Protein AF-A0A9W8WVX0-F1 (afdb_monomer)

pLDDT: mean 74.4, std 19.17, range [31.27, 95.81]

Foldseek 3Di:
DDDDDDDPDPDWDWDWDQDPVRDIDIDTDDPDPCPCVVCVVCPPDDDDPVLLVLLVQLLVCVVVVVVVSNQVSQLVSLLCLLPDPDDDPVNLLSCVVRDDPPALSNVSNLLSVLLVDPPPPPVVDPRPPVSVVVSVVVVVVCVVPPDRSDRDDSLVSRDDPDVVSSVVVVVVSVVVVVD

Sequence (179 aa):
MVATTAGDEKKPFRIEYVLNSGNMMKIYTKQPPSFETHYRNLEFEKEVDLEILRIKACVFADRFLASEFARAMRHRLIFRIIHCESVRWPMMVYAFENLPEDDQILQLLVDKQLRQAEIVMEFENDRSRDFILRAMRTYAKWETRYEEVPQPKDCDYHDHATEEERTECEVQVEKQLSD

Mean predicted aligned error: 11.84 Å

Organism: NCBI:txid749621

Radius of gyration: 20.51 Å; Cα contacts (8 Å, |Δi|>4): 112; chains: 1; bounding box: 36×76×44 Å

Nearest PDB structures (foldseek):
  5a1v-assembly1_K  TM=2.702E-01  e=4.616E-01  Mus musculus
  3mv3-assembly1_A  TM=2.781E-01  e=8.135E+00  Saccharomyces cerevisiae
  4gf2-assembly1_A  TM=1.635E-01  e=2.397E+00  Plasmodium falciparum

Structure (mmCIF, N/CA/C/O backbone):
data_AF-A0A9W8WVX0-F1
#
_entry.id   AF-A0A9W8WVX0-F1
#
loop_
_atom_site.group_PDB
_atom_site.id
_atom_site.type_symbol
_atom_site.label_atom_id
_atom_site.label_alt_id
_atom_site.label_comp_id
_atom_site.label_asym_id
_atom_site.label_entity_id
_atom_site.label_seq_id
_atom_site.pdbx_PDB_ins_code
_atom_site.Cartn_x
_atom_site.Cartn_y
_atom_site.Cartn_z
_atom_site.occupancy
_atom_site.B_iso_or_equiv
_atom_site.auth_seq_id
_atom_site.auth_comp_id
_atom_site.auth_asym_id
_atom_site.auth_atom_id
_atom_site.pdbx_PDB_model_num
ATOM 1 N N . MET A 1 1 ? -18.363 -58.138 -7.475 1.00 37.50 1 MET A N 1
ATOM 2 C CA . MET A 1 1 ? -18.088 -57.625 -6.118 1.00 37.50 1 MET A CA 1
ATOM 3 C C . MET A 1 1 ? -17.577 -56.204 -6.302 1.00 37.50 1 MET A C 1
ATOM 5 O O . MET A 1 1 ? -16.486 -56.035 -6.826 1.00 37.50 1 MET A O 1
ATOM 9 N N . VAL A 1 2 ? -18.429 -55.203 -6.071 1.00 33.38 2 VAL A N 1
ATOM 10 C CA . VAL A 1 2 ? -18.099 -53.784 -6.290 1.00 33.38 2 VAL A CA 1
ATOM 11 C C . VAL A 1 2 ? -17.524 -53.254 -4.984 1.00 33.38 2 VAL A C 1
ATOM 13 O O . VAL A 1 2 ? -18.205 -53.294 -3.963 1.00 33.38 2 VAL A O 1
ATOM 16 N N . ALA A 1 3 ? -16.262 -52.833 -5.000 1.00 31.27 3 ALA A N 1
ATOM 17 C CA . ALA A 1 3 ? -15.636 -52.184 -3.859 1.00 31.27 3 ALA A CA 1
ATOM 18 C C . ALA A 1 3 ? -16.137 -50.736 -3.786 1.00 31.27 3 ALA A C 1
ATOM 20 O O . ALA A 1 3 ? -15.749 -49.890 -4.588 1.00 31.27 3 ALA A O 1
ATOM 21 N N . THR A 1 4 ? -17.035 -50.465 -2.846 1.00 35.44 4 THR A N 1
ATOM 22 C CA . THR A 1 4 ? -17.441 -49.115 -2.456 1.00 35.44 4 THR A CA 1
ATOM 23 C C . THR A 1 4 ? -16.317 -48.509 -1.618 1.00 35.44 4 THR A C 1
ATOM 25 O O . THR A 1 4 ? -16.104 -48.910 -0.475 1.00 35.44 4 THR A O 1
ATOM 28 N N . THR A 1 5 ? -15.561 -47.565 -2.177 1.00 42.53 5 THR A N 1
ATOM 29 C CA . THR A 1 5 ? -14.616 -46.751 -1.403 1.00 42.53 5 THR A CA 1
ATOM 30 C C . THR A 1 5 ? -15.409 -45.800 -0.513 1.00 42.53 5 THR A C 1
ATOM 32 O O . THR A 1 5 ? -16.161 -44.964 -1.017 1.00 42.53 5 THR A O 1
ATOM 35 N N . ALA A 1 6 ? -15.265 -45.955 0.803 1.00 43.50 6 ALA A N 1
ATOM 36 C CA . ALA A 1 6 ? -15.774 -45.012 1.788 1.00 43.50 6 ALA A CA 1
ATOM 37 C C . ALA A 1 6 ? -15.216 -43.613 1.480 1.00 43.50 6 ALA A C 1
ATOM 39 O O . ALA A 1 6 ? -14.011 -43.450 1.300 1.00 43.50 6 ALA A O 1
ATOM 40 N N . GLY A 1 7 ? -16.103 -42.626 1.347 1.00 45.50 7 GLY A N 1
ATOM 41 C CA . GLY A 1 7 ? -15.716 -41.241 1.120 1.00 45.50 7 GLY A CA 1
ATOM 42 C C . GLY A 1 7 ? -15.044 -40.680 2.366 1.00 45.50 7 GLY A C 1
ATOM 43 O O . GLY A 1 7 ? -15.680 -40.590 3.412 1.00 45.50 7 GLY A O 1
ATOM 44 N N . ASP A 1 8 ? -13.773 -40.303 2.247 1.00 52.97 8 ASP A N 1
ATOM 45 C CA . ASP A 1 8 ? -13.066 -39.568 3.290 1.00 52.97 8 ASP A CA 1
ATOM 46 C C . ASP A 1 8 ? -13.758 -38.217 3.517 1.00 52.97 8 ASP A C 1
ATOM 48 O O . ASP A 1 8 ? -13.704 -37.306 2.682 1.00 52.97 8 ASP A O 1
ATOM 52 N N . GLU A 1 9 ? -14.423 -38.078 4.663 1.00 58.91 9 GLU A N 1
ATOM 53 C CA . GLU A 1 9 ? -14.918 -36.793 5.139 1.00 58.91 9 GLU A CA 1
ATOM 54 C C . GLU A 1 9 ? -13.721 -35.862 5.375 1.00 58.91 9 GLU A C 1
ATOM 56 O O . GLU A 1 9 ? -12.955 -36.010 6.332 1.00 58.91 9 GLU A O 1
ATOM 61 N N . LYS A 1 10 ? -13.539 -34.887 4.476 1.00 56.22 10 LYS A N 1
ATOM 62 C CA . LYS A 1 10 ? -12.500 -33.861 4.604 1.00 56.22 10 LYS A CA 1
ATOM 63 C C . LYS A 1 10 ? -12.728 -33.060 5.883 1.00 56.22 10 LYS A C 1
ATOM 65 O O . LYS A 1 10 ? -13.624 -32.216 5.948 1.00 56.22 10 LYS A O 1
ATOM 70 N N . LYS A 1 11 ? -11.900 -33.312 6.899 1.00 56.31 11 LYS A N 1
ATOM 71 C CA . LYS A 1 11 ? -11.898 -32.530 8.138 1.00 56.31 11 LYS A CA 1
ATOM 72 C C . LYS A 1 11 ? -11.588 -31.061 7.813 1.00 56.31 11 LYS A C 1
ATOM 74 O O . LYS A 1 11 ? -10.661 -30.798 7.045 1.00 56.31 11 LYS A O 1
ATOM 79 N N . PRO A 1 12 ? -12.337 -30.097 8.375 1.00 54.50 12 PRO A N 1
ATOM 80 C CA . PRO A 1 12 ? -12.035 -28.683 8.197 1.00 54.50 12 PRO A CA 1
ATOM 81 C C . PRO A 1 12 ? -10.637 -28.378 8.744 1.00 54.50 12 PRO A C 1
ATOM 83 O O . PRO A 1 12 ? -10.257 -28.863 9.811 1.00 54.50 12 PRO A O 1
ATOM 86 N N . PHE A 1 13 ? -9.874 -27.570 8.012 1.00 49.00 13 PHE A N 1
ATOM 87 C CA . PHE A 1 13 ? -8.570 -27.091 8.455 1.00 49.00 13 PHE A CA 1
ATOM 88 C C . PHE A 1 13 ? -8.755 -25.800 9.258 1.00 49.00 13 PHE A C 1
ATOM 90 O O . PHE A 1 13 ? -9.613 -24.969 8.953 1.00 49.00 13 PHE A O 1
ATOM 97 N N . ARG A 1 14 ? -7.973 -25.664 10.330 1.00 52.53 14 ARG A N 1
ATOM 98 C CA . ARG A 1 14 ? -8.030 -24.542 11.269 1.00 52.53 14 ARG A CA 1
ATOM 99 C C . ARG A 1 14 ? -6.744 -23.746 11.122 1.00 52.53 14 ARG A C 1
ATOM 101 O O . ARG A 1 14 ? -5.671 -24.298 11.343 1.00 52.53 14 ARG A O 1
ATOM 108 N N . ILE A 1 15 ? -6.861 -22.472 10.759 1.00 56.78 15 ILE A N 1
ATOM 109 C CA . ILE A 1 15 ? -5.740 -21.532 10.798 1.00 56.78 15 ILE A CA 1
ATOM 110 C C . ILE A 1 15 ? -5.994 -20.567 11.953 1.00 56.78 15 ILE A C 1
ATOM 112 O O . ILE A 1 15 ? -7.065 -19.961 12.044 1.00 56.78 15 ILE A O 1
ATOM 116 N N . GLU A 1 16 ? -5.022 -20.464 12.855 1.00 49.91 16 GLU A N 1
ATOM 117 C CA . GLU A 1 16 ? -5.073 -19.561 14.002 1.00 49.91 16 GLU A CA 1
ATOM 118 C C . GLU A 1 16 ? -4.081 -18.426 13.790 1.00 49.91 16 GLU A C 1
ATOM 120 O O . GLU A 1 16 ? -2.884 -18.665 13.638 1.00 49.91 16 GLU A O 1
ATOM 125 N N . TYR A 1 17 ? -4.584 -17.193 13.784 1.00 51.81 17 TYR A N 1
ATOM 126 C CA . TYR A 1 17 ? -3.747 -16.001 13.765 1.00 51.81 17 TYR A CA 1
ATOM 127 C C . TYR A 1 17 ? -3.794 -15.342 15.142 1.00 51.81 17 TYR A C 1
ATOM 129 O O . TYR A 1 17 ? -4.873 -15.046 15.667 1.00 51.81 17 TYR A O 1
ATOM 137 N N . VAL A 1 18 ? -2.616 -15.102 15.718 1.00 42.47 18 VAL A N 1
ATOM 138 C CA . VAL A 1 18 ? -2.460 -14.296 16.931 1.00 42.47 18 VAL A CA 1
ATOM 139 C C . VAL A 1 18 ? -2.205 -12.859 16.494 1.00 42.47 18 VAL A C 1
ATOM 141 O O . VAL A 1 18 ? -1.199 -12.575 15.847 1.00 42.47 18 VAL A O 1
ATOM 144 N N . LEU A 1 19 ? -3.132 -11.953 16.807 1.00 49.75 19 LEU A N 1
ATOM 145 C CA . LEU A 1 19 ? -2.938 -10.522 16.581 1.00 49.75 19 LEU A CA 1
ATOM 146 C C . LEU A 1 19 ? -2.192 -9.912 17.780 1.00 49.75 19 LEU A C 1
ATOM 148 O O . LEU A 1 19 ? -2.331 -10.382 18.909 1.00 49.75 19 LEU A O 1
ATOM 152 N N . ASN A 1 20 ? -1.428 -8.837 17.546 1.00 44.38 20 ASN A N 1
ATOM 153 C CA . ASN A 1 20 ? -0.560 -8.193 18.551 1.00 44.38 20 ASN A CA 1
ATOM 154 C C . ASN A 1 20 ? -1.295 -7.686 19.814 1.00 44.38 20 ASN A C 1
ATOM 156 O O . ASN A 1 20 ? -0.642 -7.317 20.781 1.00 44.38 20 ASN A O 1
ATOM 160 N N . SER A 1 21 ? -2.630 -7.669 19.829 1.00 53.97 21 SER A N 1
ATOM 161 C CA . SER A 1 21 ? -3.457 -7.281 20.980 1.00 53.97 21 SER A CA 1
ATOM 162 C C . SER A 1 21 ? -3.886 -8.453 21.876 1.00 53.97 21 SER A C 1
ATOM 164 O O . SER A 1 21 ? -4.716 -8.269 22.761 1.00 53.97 21 SER A O 1
ATOM 166 N N . GLY A 1 22 ? -3.380 -9.671 21.646 1.00 47.91 22 GLY A N 1
ATOM 167 C CA . GLY A 1 22 ? -3.813 -10.870 22.379 1.00 47.91 22 GLY A CA 1
ATOM 168 C C . GLY A 1 22 ? -5.178 -11.410 21.932 1.00 47.91 22 GLY A C 1
ATOM 169 O O . GLY A 1 22 ? -5.626 -12.447 22.422 1.00 47.91 22 GLY A O 1
ATOM 170 N N . ASN A 1 23 ? -5.820 -10.760 20.958 1.00 43.00 23 ASN A N 1
ATOM 171 C CA . ASN A 1 23 ? -7.044 -11.246 20.337 1.00 43.00 23 ASN A CA 1
ATOM 172 C C . ASN A 1 23 ? -6.713 -12.311 19.281 1.00 43.00 23 ASN A C 1
ATOM 174 O O . ASN A 1 23 ? -5.970 -12.073 18.326 1.00 43.00 23 ASN A O 1
ATOM 178 N N . MET A 1 24 ? -7.279 -13.505 19.461 1.00 42.69 24 MET A N 1
ATOM 179 C CA . MET A 1 24 ? -7.135 -14.638 18.549 1.00 42.69 24 MET A CA 1
ATOM 180 C C . MET A 1 24 ? -8.285 -14.631 17.540 1.00 42.69 24 MET A C 1
ATOM 182 O O . MET A 1 24 ? -9.440 -14.859 17.906 1.00 42.69 24 MET A O 1
ATOM 186 N N . MET A 1 25 ? -7.972 -14.423 16.261 1.00 53.34 25 MET A N 1
ATOM 187 C CA . MET A 1 25 ? -8.947 -14.566 15.181 1.00 53.34 25 MET A CA 1
ATOM 188 C C . MET A 1 25 ? -8.906 -16.006 14.655 1.00 53.34 25 MET A C 1
ATOM 190 O O . MET A 1 25 ? -7.872 -16.475 14.175 1.00 53.34 25 MET A O 1
ATOM 194 N N . LYS A 1 26 ? -10.036 -16.718 14.747 1.00 55.31 26 LYS A N 1
ATOM 195 C CA . LYS A 1 26 ? -10.197 -18.069 14.189 1.00 55.31 26 LYS A CA 1
ATOM 196 C C . LYS A 1 26 ? -10.914 -17.976 12.852 1.00 55.31 26 LYS A C 1
ATOM 198 O O . LYS A 1 26 ? -12.110 -17.693 12.824 1.00 55.31 26 LYS A O 1
ATOM 203 N N . ILE A 1 27 ? -10.203 -18.241 11.759 1.00 56.03 27 ILE A N 1
ATOM 204 C CA . ILE A 1 27 ? -10.823 -18.320 10.436 1.00 56.03 27 ILE A CA 1
ATOM 205 C C . ILE A 1 27 ? -11.091 -19.793 10.122 1.00 56.03 27 ILE A C 1
ATOM 207 O O . ILE A 1 27 ? -10.167 -20.600 10.011 1.00 56.03 27 ILE A O 1
ATOM 211 N N . TYR A 1 28 ? -12.368 -20.142 9.971 1.00 53.22 28 TYR A N 1
ATOM 212 C CA . TYR A 1 28 ? -12.783 -21.444 9.456 1.00 53.22 28 TYR A CA 1
ATOM 213 C C . TYR A 1 28 ? -13.035 -21.304 7.962 1.00 53.22 28 TYR A C 1
ATOM 215 O O . TYR A 1 28 ? -13.938 -20.573 7.557 1.00 53.22 28 TYR A O 1
ATOM 223 N N . THR A 1 29 ? -12.268 -22.004 7.131 1.00 51.25 29 THR A N 1
ATOM 224 C CA . THR A 1 29 ? -12.555 -22.059 5.693 1.00 51.25 29 THR A CA 1
ATOM 225 C C . THR A 1 29 ? -12.678 -23.513 5.234 1.00 51.25 29 THR A C 1
ATOM 227 O O . THR A 1 29 ? -12.073 -24.423 5.802 1.00 51.25 29 THR A O 1
ATOM 230 N N . LYS A 1 30 ? -13.546 -23.764 4.245 1.00 48.75 30 LYS A N 1
ATOM 231 C CA . LYS A 1 30 ? -13.625 -25.067 3.563 1.00 48.75 30 LYS A CA 1
ATOM 232 C C . LYS A 1 30 ? -12.414 -25.194 2.649 1.00 48.75 30 LYS A C 1
ATOM 234 O O . LYS A 1 30 ? -12.078 -24.228 1.973 1.00 48.75 30 LYS A O 1
ATOM 239 N N . GLN A 1 31 ? -11.763 -26.360 2.644 1.00 44.69 31 GLN A N 1
ATOM 240 C CA . GLN A 1 31 ? -10.501 -26.581 1.925 1.00 44.69 31 GLN A CA 1
ATOM 241 C C . GLN A 1 31 ? -10.705 -26.267 0.442 1.00 44.69 31 GLN A C 1
ATOM 243 O O . GLN A 1 31 ? -11.484 -26.976 -0.203 1.00 44.69 31 GLN A O 1
ATOM 248 N N . PRO A 1 32 ? -10.072 -25.209 -0.109 1.00 51.22 32 PRO A N 1
ATOM 249 C CA . PRO A 1 32 ? -10.171 -24.941 -1.531 1.00 51.22 32 PRO A CA 1
ATOM 250 C C . PRO A 1 32 ? -9.627 -26.170 -2.272 1.00 51.22 32 PRO A C 1
ATOM 252 O O . PRO A 1 32 ? -8.546 -26.647 -1.910 1.00 51.22 32 PRO A O 1
ATOM 255 N N . PRO A 1 33 ? -10.337 -26.713 -3.276 1.00 48.94 33 PRO A N 1
ATOM 256 C CA . PRO A 1 33 ? -9.959 -27.970 -3.929 1.00 48.94 33 PRO A CA 1
ATOM 257 C C . PRO A 1 33 ? -8.551 -27.990 -4.549 1.00 48.94 33 PRO A C 1
ATOM 259 O O . PRO A 1 33 ? -8.052 -29.063 -4.863 1.00 48.94 33 PRO A O 1
ATOM 262 N N . SER A 1 34 ? -7.902 -26.833 -4.699 1.00 50.91 34 SER A N 1
ATOM 263 C CA . SER A 1 34 ? -6.579 -26.653 -5.307 1.00 50.91 34 SER A CA 1
ATOM 264 C C . SER A 1 34 ? -5.485 -26.169 -4.341 1.00 50.91 34 SER A C 1
ATOM 266 O O . SER A 1 34 ? -4.362 -25.912 -4.773 1.00 50.91 34 SER A O 1
ATOM 268 N N . PHE A 1 35 ? -5.773 -26.033 -3.039 1.00 47.75 35 PHE A N 1
ATOM 269 C CA . PHE A 1 35 ? -4.826 -25.409 -2.104 1.00 47.75 35 PHE A CA 1
ATOM 270 C C . PHE A 1 35 ? -3.580 -26.274 -1.836 1.00 47.75 35 PHE A C 1
ATOM 272 O O . PHE A 1 35 ? -2.497 -25.737 -1.646 1.00 47.75 35 PHE A O 1
ATOM 279 N N . GLU A 1 36 ? -3.678 -27.608 -1.880 1.00 47.22 36 GLU A N 1
ATOM 280 C CA . GLU A 1 36 ? -2.503 -28.476 -1.672 1.00 47.22 36 GLU A CA 1
ATOM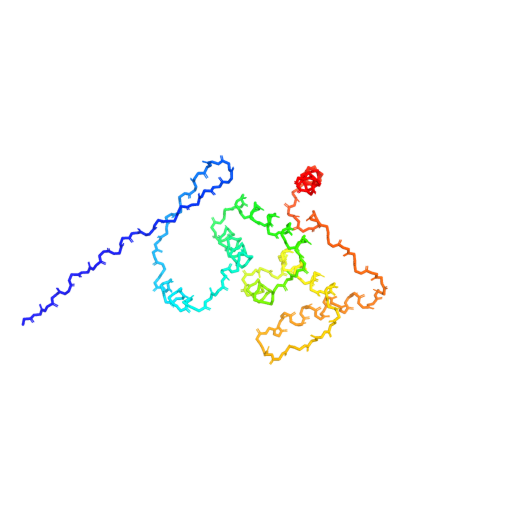 281 C C . GLU A 1 36 ? -1.541 -28.494 -2.865 1.00 47.22 36 GLU A C 1
ATOM 283 O O . GLU A 1 36 ? -0.332 -28.592 -2.673 1.00 47.22 36 GLU A O 1
ATOM 288 N N . THR A 1 37 ? -2.042 -28.383 -4.097 1.00 50.56 37 THR A N 1
ATOM 289 C CA . THR A 1 37 ? -1.199 -28.511 -5.296 1.00 50.56 37 THR A CA 1
ATOM 290 C C . THR A 1 37 ? -0.360 -27.260 -5.545 1.00 50.56 37 THR A C 1
ATOM 292 O O . THR A 1 37 ? 0.728 -27.360 -6.103 1.00 50.56 37 THR A O 1
ATOM 295 N N . HIS A 1 38 ? -0.829 -26.090 -5.099 1.00 47.91 38 HIS A N 1
ATOM 296 C CA . HIS A 1 38 ? -0.070 -24.844 -5.222 1.00 47.91 38 HIS A CA 1
ATOM 297 C C . HIS A 1 38 ? 1.024 -24.715 -4.152 1.00 47.91 38 HIS A C 1
ATOM 299 O O . HIS A 1 38 ? 2.069 -24.141 -4.426 1.00 47.91 38 HIS A O 1
ATOM 305 N N . TYR A 1 39 ? 0.823 -25.304 -2.964 1.00 46.00 39 TYR A N 1
ATOM 306 C CA . TYR A 1 39 ? 1.800 -25.240 -1.872 1.00 46.00 39 TYR A CA 1
ATOM 307 C C . TYR A 1 39 ? 2.783 -26.421 -1.837 1.00 46.00 39 TYR A C 1
ATOM 309 O O . TYR A 1 39 ? 3.909 -26.238 -1.393 1.00 46.00 39 TYR A O 1
ATOM 317 N N . ARG A 1 40 ? 2.434 -27.619 -2.336 1.00 44.78 40 ARG A N 1
ATOM 318 C CA . ARG A 1 40 ? 3.392 -28.750 -2.378 1.00 44.78 40 ARG A CA 1
ATOM 319 C C . ARG A 1 40 ? 4.536 -28.565 -3.378 1.00 44.78 40 ARG A C 1
ATOM 321 O O . ARG A 1 40 ? 5.578 -29.178 -3.203 1.00 44.78 40 ARG A O 1
ATOM 328 N N . ASN A 1 41 ? 4.389 -27.686 -4.368 1.00 44.59 41 ASN A N 1
ATOM 329 C CA . ASN A 1 41 ? 5.497 -27.317 -5.257 1.00 44.59 41 ASN A CA 1
ATOM 330 C C . ASN A 1 41 ? 6.418 -26.232 -4.657 1.00 44.59 41 ASN A C 1
ATOM 332 O O . ASN A 1 41 ? 7.399 -25.857 -5.291 1.00 44.59 41 ASN A O 1
ATOM 336 N N . LEU A 1 42 ? 6.137 -25.753 -3.435 1.00 46.69 42 LEU A N 1
ATOM 337 C CA . LEU A 1 42 ? 6.962 -24.780 -2.704 1.00 46.69 42 LEU A CA 1
ATOM 338 C C . LEU A 1 42 ? 8.103 -25.422 -1.908 1.00 46.69 42 LEU A C 1
ATOM 340 O O . LEU A 1 42 ? 8.786 -24.724 -1.164 1.00 46.69 42 LEU A O 1
ATOM 344 N N . GLU A 1 43 ? 8.381 -26.718 -2.088 1.00 44.16 43 GLU A N 1
ATOM 345 C CA . GLU A 1 43 ? 9.595 -27.341 -1.533 1.00 44.16 43 GLU A CA 1
ATOM 346 C C . GLU A 1 43 ? 10.898 -26.747 -2.127 1.00 44.16 43 GLU A C 1
ATOM 348 O O . GLU A 1 43 ? 11.994 -27.115 -1.709 1.00 44.16 43 GLU A O 1
ATOM 353 N N . PHE A 1 44 ? 10.789 -25.765 -3.038 1.00 44.59 44 PHE A N 1
ATOM 354 C CA . PHE A 1 44 ? 11.891 -24.954 -3.564 1.00 44.59 44 PHE A CA 1
ATOM 355 C C . PHE A 1 44 ? 11.832 -23.442 -3.243 1.00 44.59 44 PHE A C 1
ATOM 357 O O . PHE A 1 44 ? 12.758 -22.722 -3.618 1.00 44.59 44 PHE A O 1
ATOM 364 N N . GLU A 1 45 ? 10.818 -22.925 -2.533 1.00 45.28 45 GLU A N 1
ATOM 365 C CA . GLU A 1 45 ? 10.742 -21.486 -2.207 1.00 45.28 45 GLU A CA 1
ATOM 366 C C . GLU A 1 45 ? 11.367 -21.185 -0.837 1.00 45.28 45 GLU A C 1
ATOM 368 O O . GLU A 1 45 ? 10.722 -21.183 0.213 1.00 45.28 45 GLU A O 1
ATOM 373 N N . LYS A 1 46 ? 12.678 -20.924 -0.859 1.00 54.06 46 LYS A N 1
ATOM 374 C CA . LYS A 1 46 ? 13.389 -20.258 0.235 1.00 54.06 46 LYS A CA 1
ATOM 375 C C . LYS A 1 46 ? 12.777 -18.870 0.447 1.00 54.06 46 LYS A C 1
ATOM 377 O O . LYS A 1 46 ? 12.843 -18.035 -0.444 1.00 54.06 46 LYS A O 1
ATOM 382 N N . GLU A 1 47 ? 12.246 -18.660 1.648 1.00 60.88 47 GLU A N 1
ATOM 383 C CA . GLU A 1 47 ? 11.599 -17.437 2.138 1.00 60.88 47 GLU A CA 1
ATOM 384 C C . GLU A 1 47 ? 10.249 -17.127 1.492 1.00 60.88 47 GLU A C 1
ATOM 386 O O . GLU A 1 47 ? 10.143 -16.524 0.427 1.00 60.88 47 GLU A O 1
ATOM 391 N N . VAL A 1 48 ? 9.188 -17.474 2.222 1.00 67.31 48 V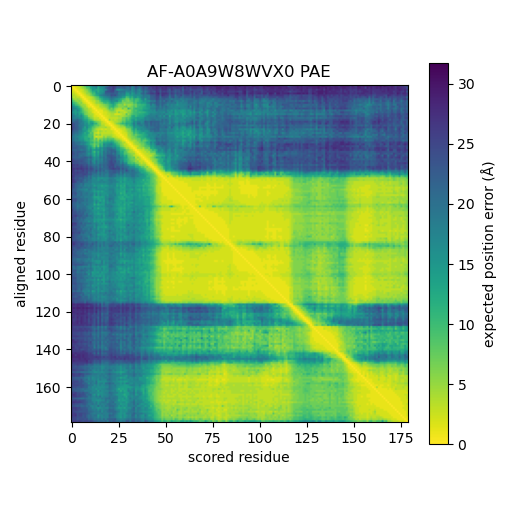AL A N 1
ATOM 392 C CA . VAL A 1 48 ? 7.860 -16.932 1.956 1.00 67.31 48 VAL A CA 1
ATOM 393 C C . VAL A 1 48 ? 7.963 -15.411 1.963 1.00 67.31 48 VAL A C 1
ATOM 395 O O . VAL A 1 48 ? 8.291 -14.812 2.990 1.00 67.31 48 VAL A O 1
ATOM 398 N N . ASP A 1 49 ? 7.678 -14.791 0.819 1.00 84.69 49 ASP A N 1
ATOM 399 C CA . ASP A 1 49 ? 7.648 -13.341 0.705 1.00 84.69 49 ASP A CA 1
ATOM 400 C C . ASP A 1 49 ? 6.517 -12.801 1.588 1.00 84.69 49 ASP A C 1
ATOM 402 O O . ASP A 1 49 ? 5.336 -12.819 1.221 1.00 84.69 49 ASP A O 1
ATOM 406 N N . LEU A 1 50 ? 6.884 -12.360 2.795 1.00 88.25 50 LEU A N 1
ATOM 407 C CA . LEU A 1 50 ? 5.950 -11.808 3.770 1.00 88.25 50 LEU A CA 1
ATOM 408 C C . LEU A 1 50 ? 5.166 -10.634 3.180 1.00 88.25 50 LEU A C 1
ATOM 410 O O . LEU A 1 50 ? 4.018 -10.430 3.562 1.00 88.25 50 LEU A O 1
ATOM 414 N N . GLU A 1 51 ? 5.736 -9.902 2.225 1.00 90.25 51 GLU A N 1
ATOM 415 C CA . GLU A 1 51 ? 5.081 -8.752 1.612 1.00 90.25 51 GLU A CA 1
ATOM 416 C C . GLU A 1 51 ? 4.002 -9.192 0.621 1.00 90.25 51 GLU A C 1
ATOM 418 O O . GLU A 1 51 ? 2.882 -8.677 0.654 1.00 90.25 51 GLU A O 1
ATOM 423 N N . ILE A 1 52 ? 4.254 -10.259 -0.144 1.00 92.19 52 ILE A N 1
ATOM 424 C CA . ILE A 1 52 ? 3.210 -10.922 -0.941 1.00 92.19 52 ILE A CA 1
ATOM 425 C C . ILE A 1 52 ? 2.111 -11.486 -0.035 1.00 92.19 52 ILE A C 1
ATOM 427 O O . ILE A 1 52 ? 0.928 -11.358 -0.358 1.00 92.19 52 ILE A O 1
ATOM 431 N N . LEU A 1 53 ? 2.457 -12.089 1.110 1.00 92.31 53 LEU A N 1
ATOM 432 C CA . LEU A 1 53 ? 1.448 -12.552 2.070 1.00 92.31 53 LEU A CA 1
ATOM 433 C C . LEU A 1 53 ? 0.597 -11.404 2.624 1.00 92.31 53 LEU A C 1
ATOM 435 O O . LEU A 1 53 ? -0.608 -11.577 2.809 1.00 92.31 53 LEU A O 1
ATOM 439 N N . ARG A 1 54 ? 1.189 -10.233 2.871 1.00 94.06 54 ARG A N 1
ATOM 440 C CA . ARG A 1 54 ? 0.453 -9.043 3.318 1.00 94.06 54 ARG A CA 1
ATOM 441 C C . ARG A 1 54 ? -0.491 -8.524 2.233 1.00 94.06 54 ARG A C 1
ATOM 443 O O . ARG A 1 54 ? -1.644 -8.237 2.551 1.00 94.06 54 ARG A O 1
ATOM 450 N N . ILE A 1 55 ? -0.073 -8.495 0.964 1.00 95.56 55 ILE A N 1
ATOM 451 C CA . ILE A 1 55 ? -0.972 -8.145 -0.152 1.00 95.56 55 ILE A CA 1
ATOM 452 C C . ILE A 1 55 ? -2.104 -9.177 -0.268 1.00 95.56 55 ILE A C 1
ATOM 454 O O . ILE A 1 55 ? -3.271 -8.803 -0.361 1.00 95.56 55 ILE A O 1
ATOM 458 N N . LYS A 1 56 ? -1.792 -10.480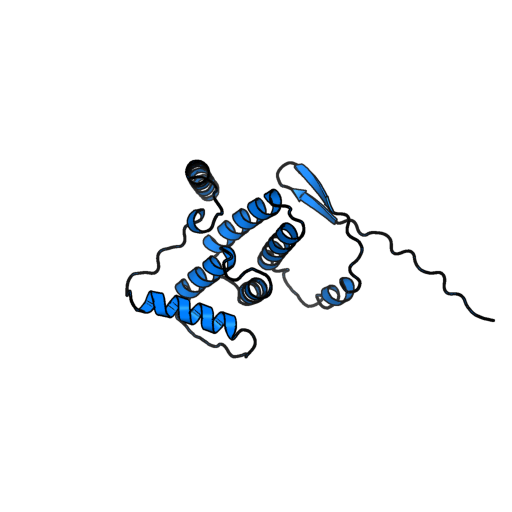 -0.185 1.00 95.19 56 LYS A N 1
ATOM 459 C CA . LYS A 1 56 ? -2.794 -11.563 -0.137 1.00 95.19 56 LYS A CA 1
ATOM 460 C C . LYS A 1 56 ? -3.817 -11.342 0.976 1.00 95.19 56 LYS A C 1
ATOM 462 O O . LYS A 1 56 ? -5.009 -11.526 0.743 1.00 95.19 56 LYS A O 1
ATOM 467 N N . ALA A 1 57 ? -3.361 -10.941 2.162 1.00 95.19 57 ALA A N 1
ATOM 468 C CA . ALA A 1 57 ? -4.234 -10.647 3.290 1.00 95.19 57 ALA A CA 1
ATOM 469 C C . ALA A 1 57 ? -5.153 -9.446 3.016 1.00 95.19 57 ALA A C 1
ATOM 471 O O . ALA A 1 57 ? -6.330 -9.531 3.349 1.00 95.19 57 ALA A O 1
ATOM 472 N N . CYS A 1 58 ? -4.659 -8.385 2.365 1.00 95.50 58 CYS A N 1
ATOM 473 C CA . CYS A 1 58 ? -5.482 -7.236 1.960 1.00 95.50 58 CYS A CA 1
ATOM 474 C C . CYS A 1 58 ? -6.569 -7.657 0.957 1.00 95.50 58 CYS A C 1
ATOM 476 O O . CYS A 1 58 ? -7.752 -7.463 1.215 1.00 95.50 58 CYS A O 1
ATOM 478 N N . VAL A 1 59 ? -6.184 -8.356 -0.118 1.00 95.62 59 VAL A N 1
ATOM 479 C CA . VAL A 1 59 ? -7.117 -8.867 -1.143 1.00 95.62 59 VAL A CA 1
ATOM 480 C C . VAL A 1 59 ? -8.177 -9.781 -0.527 1.00 95.62 59 VAL A C 1
ATOM 482 O O . VAL A 1 59 ? -9.351 -9.740 -0.896 1.00 95.62 59 VAL A O 1
ATOM 485 N N . PHE A 1 60 ? -7.769 -10.638 0.411 1.00 95.62 60 PHE A N 1
ATOM 486 C CA . 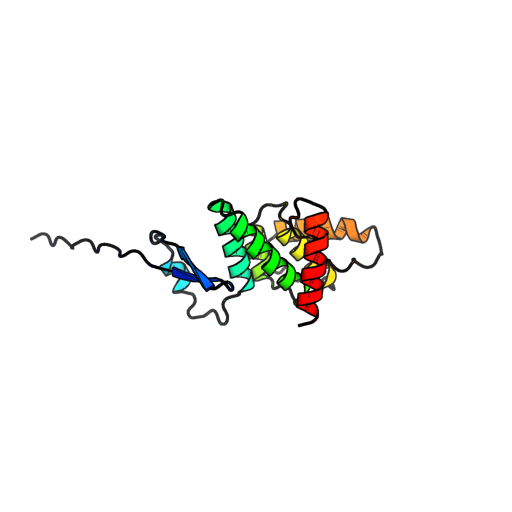PHE A 1 60 ? -8.697 -11.480 1.153 1.00 95.62 60 PHE A CA 1
ATOM 487 C C . PHE A 1 60 ? -9.654 -10.629 1.994 1.00 95.62 60 PHE A C 1
ATOM 489 O O . PHE A 1 60 ? -10.863 -10.817 1.907 1.00 95.62 60 PHE A O 1
ATOM 496 N N . ALA A 1 61 ? -9.141 -9.674 2.768 1.00 95.31 61 ALA A N 1
ATOM 497 C CA . ALA A 1 61 ? -9.948 -8.806 3.617 1.00 95.31 61 ALA A CA 1
ATOM 498 C C . ALA A 1 61 ? -11.041 -8.072 2.828 1.00 95.31 61 ALA A C 1
ATOM 500 O O . ALA A 1 61 ? -12.204 -8.102 3.232 1.00 95.31 61 ALA A O 1
ATOM 501 N N . ASP A 1 62 ? -10.686 -7.508 1.672 1.00 93.81 62 ASP A N 1
ATOM 502 C CA . ASP A 1 62 ? -11.613 -6.777 0.806 1.00 93.81 62 ASP A CA 1
ATOM 503 C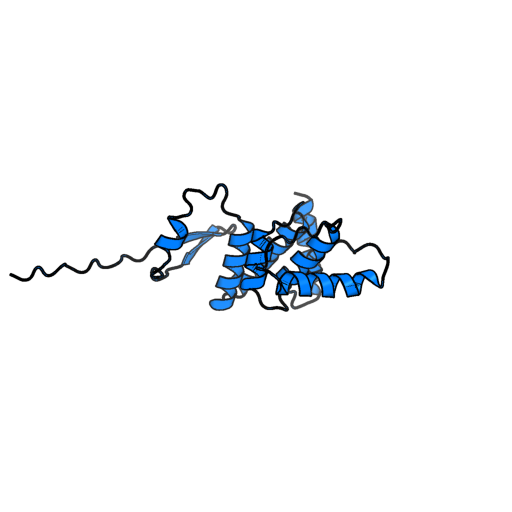 C . ASP A 1 62 ? -12.731 -7.690 0.280 1.00 93.81 62 ASP A C 1
ATOM 505 O O . ASP A 1 62 ? -13.910 -7.343 0.336 1.00 93.81 62 ASP A O 1
ATOM 509 N N . ARG A 1 63 ? -12.392 -8.917 -0.145 1.00 94.56 63 ARG A N 1
ATOM 510 C CA . ARG A 1 63 ? -13.379 -9.906 -0.624 1.00 94.56 63 ARG A CA 1
ATOM 511 C C . ARG A 1 63 ? -14.368 -10.346 0.451 1.00 94.56 63 ARG A C 1
ATOM 513 O O . ARG A 1 63 ? -15.504 -10.682 0.128 1.00 94.56 63 ARG A O 1
ATOM 520 N N . PHE A 1 64 ? -13.934 -10.384 1.708 1.00 95.31 64 PHE A N 1
ATOM 521 C CA . PHE A 1 64 ? -14.771 -10.764 2.847 1.00 95.31 64 PHE A CA 1
ATOM 522 C C . PHE A 1 64 ? -15.385 -9.558 3.571 1.00 95.31 64 PHE A C 1
ATOM 524 O O . PHE A 1 64 ? -16.010 -9.745 4.614 1.00 95.31 64 PHE A O 1
ATOM 531 N N . LEU A 1 65 ? -15.238 -8.344 3.021 1.00 93.56 65 LEU A N 1
ATOM 532 C CA . LEU A 1 65 ? -15.728 -7.092 3.607 1.00 93.56 65 LEU A CA 1
ATOM 533 C C . LEU A 1 65 ? -15.230 -6.869 5.047 1.00 93.56 65 LEU A C 1
ATOM 535 O O . LEU A 1 65 ? -15.905 -6.259 5.875 1.00 93.56 65 LEU A O 1
ATOM 539 N N . ALA A 1 66 ? -14.031 -7.365 5.355 1.00 95.19 66 ALA A N 1
ATOM 540 C CA . ALA A 1 66 ? -13.385 -7.214 6.652 1.00 95.19 66 ALA A CA 1
ATOM 541 C C . ALA A 1 66 ? -12.596 -5.894 6.697 1.00 95.19 66 ALA A C 1
ATOM 543 O O . ALA A 1 66 ? -11.370 -5.900 6.811 1.00 95.19 66 ALA A O 1
ATOM 544 N N . SER A 1 67 ? -13.300 -4.765 6.575 1.00 92.50 67 SER A N 1
ATOM 545 C CA . SER A 1 67 ? -12.716 -3.429 6.369 1.00 92.50 67 SER A CA 1
ATOM 546 C C . SER A 1 67 ? -11.688 -3.027 7.430 1.00 92.50 67 SER A C 1
ATOM 548 O O . SER A 1 67 ? -10.624 -2.519 7.090 1.00 92.50 67 SER A O 1
ATOM 550 N N . GLU A 1 68 ? -11.939 -3.308 8.710 1.00 92.00 68 GLU A N 1
ATOM 551 C CA . GLU A 1 68 ? -10.986 -2.988 9.783 1.00 92.00 68 GLU A CA 1
ATOM 552 C C . GLU A 1 68 ? -9.677 -3.778 9.655 1.00 92.00 68 GLU A C 1
ATOM 554 O O . GLU A 1 68 ? -8.590 -3.231 9.854 1.00 92.00 68 GLU A O 1
ATOM 559 N N . PHE A 1 69 ? -9.773 -5.057 9.281 1.00 92.62 69 PHE A N 1
ATOM 560 C CA . PHE A 1 69 ? -8.608 -5.903 9.039 1.00 92.62 69 PHE A CA 1
ATOM 561 C C . PHE A 1 69 ? -7.871 -5.471 7.767 1.00 92.62 69 PHE A C 1
ATOM 563 O O . PHE A 1 69 ? -6.644 -5.382 7.786 1.00 92.62 69 PHE A O 1
ATOM 570 N N . ALA A 1 70 ? -8.606 -5.141 6.698 1.00 92.88 70 ALA A N 1
ATOM 571 C CA . ALA A 1 70 ? -8.046 -4.596 5.464 1.00 92.88 70 ALA A CA 1
ATOM 572 C C . ALA A 1 70 ? -7.243 -3.323 5.751 1.00 92.88 70 ALA A C 1
ATOM 574 O O . ALA A 1 70 ? -6.062 -3.262 5.419 1.00 92.88 70 ALA A O 1
ATOM 575 N N . ARG A 1 71 ? -7.841 -2.357 6.460 1.00 92.19 71 ARG A N 1
ATOM 576 C CA . ARG A 1 71 ? -7.202 -1.091 6.842 1.00 92.19 71 ARG A CA 1
ATOM 577 C C . ARG A 1 71 ? -5.938 -1.320 7.669 1.00 92.19 71 ARG A C 1
ATOM 579 O O . ARG A 1 71 ? -4.872 -0.826 7.314 1.00 92.19 71 ARG A O 1
ATOM 586 N N . ALA A 1 72 ? -6.017 -2.140 8.721 1.00 91.88 72 ALA A N 1
ATOM 587 C CA . ALA A 1 72 ? -4.860 -2.447 9.563 1.00 91.88 72 ALA A CA 1
ATOM 588 C C . ALA A 1 72 ? -3.723 -3.139 8.787 1.00 91.88 72 ALA A C 1
ATOM 590 O O . ALA A 1 72 ? -2.544 -2.861 9.024 1.00 91.88 72 ALA A O 1
ATOM 591 N N . MET A 1 73 ? -4.057 -4.039 7.856 1.00 94.25 73 MET A N 1
ATOM 592 C CA . MET A 1 73 ? -3.068 -4.713 7.015 1.00 94.25 73 MET A CA 1
ATOM 593 C C . MET A 1 73 ? -2.448 -3.780 5.978 1.00 94.25 73 MET A C 1
ATOM 595 O O . MET A 1 73 ? -1.228 -3.819 5.808 1.00 94.25 73 MET A O 1
ATOM 599 N N . ARG A 1 74 ? -3.256 -2.927 5.340 1.00 94.81 74 ARG A N 1
ATOM 600 C CA . ARG A 1 74 ? -2.805 -1.901 4.393 1.00 94.81 74 ARG A CA 1
ATOM 601 C C . ARG A 1 74 ? -1.830 -0.941 5.067 1.00 94.81 74 ARG A C 1
ATOM 603 O O . ARG A 1 74 ? -0.721 -0.799 4.570 1.00 94.81 74 ARG A O 1
ATOM 610 N N . HIS A 1 75 ? -2.164 -0.406 6.245 1.00 92.88 75 HIS A N 1
ATOM 611 C CA . HIS A 1 75 ? -1.269 0.486 6.999 1.00 92.88 75 HIS A CA 1
ATOM 612 C C . HIS A 1 75 ? 0.087 -0.168 7.290 1.00 92.88 75 HIS A C 1
ATOM 614 O O . HIS A 1 75 ? 1.146 0.391 7.013 1.00 92.88 75 HIS A O 1
ATOM 620 N N . ARG A 1 76 ? 0.076 -1.411 7.789 1.00 91.62 76 ARG A N 1
ATOM 621 C CA . ARG A 1 76 ? 1.319 -2.153 8.057 1.00 91.62 76 ARG A CA 1
ATOM 622 C C . ARG A 1 76 ? 2.138 -2.402 6.796 1.00 91.62 76 ARG A C 1
ATOM 624 O O . ARG A 1 76 ? 3.364 -2.403 6.860 1.00 91.62 76 ARG A O 1
ATOM 631 N N . LEU A 1 77 ? 1.476 -2.685 5.679 1.00 94.50 77 LEU A N 1
ATOM 632 C CA . LEU A 1 77 ? 2.135 -2.935 4.406 1.00 94.50 77 LEU A CA 1
ATOM 633 C C . LEU A 1 77 ? 2.739 -1.650 3.828 1.00 94.50 77 LEU A C 1
ATOM 635 O O . LEU A 1 77 ? 3.890 -1.682 3.413 1.00 94.50 77 LEU A O 1
ATOM 639 N N . ILE A 1 78 ? 2.007 -0.536 3.856 1.00 95.12 78 ILE A N 1
ATOM 640 C CA . ILE A 1 78 ? 2.469 0.781 3.393 1.00 95.12 78 ILE A CA 1
ATOM 641 C C . ILE A 1 78 ? 3.715 1.210 4.159 1.00 95.12 78 ILE A C 1
ATOM 643 O O . ILE A 1 78 ? 4.744 1.452 3.531 1.00 95.12 78 ILE A O 1
ATOM 647 N N . PHE A 1 79 ? 3.669 1.163 5.494 1.00 92.38 79 PHE A N 1
ATOM 648 C CA . PHE A 1 79 ? 4.831 1.445 6.339 1.00 92.38 79 PHE A CA 1
ATOM 649 C C . PHE A 1 79 ? 6.039 0.587 5.930 1.00 92.38 79 PHE A C 1
ATOM 651 O O . PHE A 1 79 ? 7.144 1.076 5.704 1.00 92.38 79 PHE A O 1
ATOM 658 N N . ARG A 1 80 ? 5.834 -0.724 5.747 1.00 92.38 80 ARG A N 1
ATOM 659 C CA . ARG A 1 80 ? 6.913 -1.624 5.314 1.00 92.38 80 ARG A CA 1
ATOM 660 C C . ARG A 1 80 ? 7.439 -1.289 3.923 1.00 92.38 80 ARG A C 1
ATOM 662 O O . ARG A 1 80 ? 8.645 -1.370 3.718 1.00 92.38 80 ARG A O 1
ATOM 669 N N . ILE A 1 81 ? 6.578 -0.925 2.976 1.00 92.81 81 ILE A N 1
ATOM 670 C CA . ILE A 1 81 ? 7.009 -0.538 1.634 1.00 92.81 81 ILE A CA 1
ATOM 671 C C . ILE A 1 81 ? 7.791 0.772 1.693 1.00 92.81 81 ILE A C 1
ATOM 673 O O . ILE A 1 81 ? 8.835 0.842 1.065 1.00 92.81 81 ILE A O 1
ATOM 677 N N . ILE A 1 82 ? 7.376 1.784 2.449 1.00 92.19 82 ILE A N 1
ATOM 678 C CA . ILE A 1 82 ? 8.084 3.073 2.493 1.00 92.19 82 ILE A CA 1
ATOM 679 C C . ILE A 1 82 ? 9.467 2.934 3.131 1.00 92.19 82 ILE A C 1
ATOM 681 O O . ILE A 1 82 ? 10.447 3.436 2.583 1.00 92.19 82 ILE A O 1
ATOM 685 N N . HIS A 1 83 ? 9.560 2.186 4.232 1.00 88.94 83 HIS A N 1
ATOM 686 C CA . HIS A 1 83 ? 10.784 2.089 5.035 1.00 88.94 83 HIS A CA 1
ATOM 687 C C . HIS A 1 83 ? 11.721 0.936 4.636 1.00 88.94 83 HIS A C 1
ATOM 689 O O . HIS A 1 83 ? 12.798 0.786 5.206 1.00 88.94 83 HIS A O 1
ATOM 695 N N . CYS A 1 84 ? 11.350 0.099 3.663 1.00 86.62 84 CYS A N 1
ATOM 696 C CA . CYS A 1 84 ? 12.233 -0.956 3.150 1.00 86.62 84 CYS A CA 1
ATOM 697 C C . CYS A 1 84 ? 13.131 -0.444 2.010 1.00 86.62 84 CYS A C 1
ATOM 699 O O . CYS A 1 84 ? 12.703 0.360 1.188 1.00 86.62 84 CYS A O 1
ATOM 701 N N . GLU A 1 85 ? 14.351 -0.964 1.881 1.00 78.69 85 GLU A N 1
ATOM 702 C CA . GLU A 1 85 ? 15.303 -0.526 0.848 1.00 78.69 85 GLU A CA 1
ATOM 703 C C . GLU A 1 85 ? 14.925 -0.939 -0.578 1.00 78.69 85 GLU A C 1
ATOM 705 O O . GLU A 1 85 ? 15.344 -0.275 -1.516 1.00 78.69 85 GLU A O 1
ATOM 710 N N . SER A 1 86 ? 14.134 -1.997 -0.792 1.00 82.44 86 SER A N 1
ATOM 711 C CA . SER A 1 86 ? 13.797 -2.462 -2.148 1.00 82.44 86 SER A CA 1
ATOM 712 C C . SER A 1 86 ? 12.382 -3.017 -2.251 1.00 82.44 86 SER A C 1
ATOM 714 O O . SER A 1 86 ? 11.843 -3.589 -1.304 1.00 82.44 86 SER A O 1
ATOM 716 N N . VAL A 1 87 ? 11.756 -2.809 -3.409 1.00 86.19 87 VAL A N 1
ATOM 717 C CA . VAL A 1 87 ? 10.534 -3.516 -3.800 1.00 86.19 87 VAL A CA 1
ATOM 718 C C . VAL A 1 87 ? 10.934 -4.663 -4.712 1.00 86.19 87 VAL A C 1
ATOM 720 O O . VAL A 1 87 ? 11.624 -4.470 -5.709 1.00 86.19 87 VAL A O 1
ATOM 723 N N . ARG A 1 88 ? 10.507 -5.882 -4.381 1.00 86.19 88 ARG A N 1
ATOM 724 C CA . ARG A 1 88 ? 10.836 -7.054 -5.195 1.00 86.19 88 ARG A CA 1
ATOM 725 C C . ARG A 1 88 ? 9.878 -7.190 -6.371 1.00 86.19 88 ARG A C 1
ATOM 727 O O . ARG A 1 88 ? 8.672 -7.001 -6.230 1.00 86.19 88 ARG A O 1
ATOM 734 N N . TRP A 1 89 ? 10.405 -7.625 -7.513 1.00 84.00 89 TRP A N 1
ATOM 735 C CA . TRP A 1 89 ? 9.613 -7.852 -8.723 1.00 84.00 89 TRP A CA 1
ATOM 736 C C . TRP A 1 89 ? 8.386 -8.765 -8.515 1.00 84.00 89 TRP A C 1
ATOM 738 O O . TRP A 1 89 ? 7.290 -8.369 -8.914 1.00 84.00 89 TRP A O 1
ATOM 748 N N . PRO A 1 90 ? 8.491 -9.923 -7.825 1.00 86.69 90 PRO A N 1
ATOM 749 C CA . PRO A 1 90 ? 7.332 -10.786 -7.580 1.00 86.69 90 PRO A CA 1
ATOM 750 C C . PRO A 1 90 ? 6.199 -10.101 -6.802 1.00 86.69 90 PRO A C 1
ATOM 752 O O . PRO A 1 90 ? 5.027 -10.376 -7.055 1.00 86.69 90 PRO A O 1
ATOM 755 N N . MET A 1 91 ? 6.534 -9.181 -5.890 1.00 88.88 91 MET A N 1
ATOM 756 C CA . MET A 1 91 ? 5.556 -8.398 -5.135 1.00 88.88 91 MET A CA 1
ATOM 757 C C . MET A 1 91 ? 4.755 -7.473 -6.053 1.00 88.88 91 MET A C 1
ATOM 759 O O . MET A 1 91 ? 3.529 -7.441 -5.959 1.00 88.88 91 MET A O 1
ATOM 763 N N . MET A 1 92 ? 5.433 -6.764 -6.961 1.00 87.50 92 MET A N 1
ATOM 764 C CA . MET A 1 92 ? 4.773 -5.887 -7.931 1.00 87.50 92 MET A CA 1
ATOM 765 C C . MET A 1 92 ? 3.869 -6.680 -8.871 1.00 87.50 92 MET A C 1
ATOM 767 O O . MET A 1 92 ? 2.706 -6.326 -9.024 1.00 87.50 92 MET A O 1
ATOM 771 N N . VAL A 1 93 ? 4.361 -7.787 -9.439 1.00 84.62 93 VAL A N 1
ATOM 772 C CA . VAL A 1 93 ? 3.552 -8.646 -10.322 1.00 84.62 93 VAL A CA 1
ATOM 773 C C . VAL A 1 93 ? 2.282 -9.108 -9.608 1.00 84.62 93 VAL A C 1
ATOM 775 O O . VAL A 1 93 ? 1.183 -8.911 -10.123 1.00 84.62 93 VAL A O 1
ATOM 778 N N . TYR A 1 94 ? 2.414 -9.641 -8.389 1.00 89.44 94 TYR A N 1
ATOM 779 C CA . TYR A 1 94 ? 1.262 -10.116 -7.625 1.00 89.44 94 TYR A CA 1
ATOM 780 C C . TYR A 1 94 ? 0.258 -8.996 -7.326 1.00 89.44 94 TYR A C 1
ATOM 782 O O . TYR A 1 94 ? -0.952 -9.204 -7.444 1.00 89.44 94 TYR A O 1
ATOM 790 N N . ALA A 1 95 ? 0.748 -7.817 -6.935 1.00 92.00 95 ALA A N 1
ATOM 791 C CA . ALA A 1 95 ? -0.099 -6.673 -6.640 1.00 92.00 95 ALA A CA 1
ATOM 792 C C . ALA A 1 95 ? -0.922 -6.272 -7.873 1.00 92.00 95 ALA A C 1
ATOM 794 O O . ALA A 1 95 ? -2.138 -6.140 -7.770 1.00 92.00 95 ALA A O 1
ATOM 795 N N . PHE A 1 96 ? -0.291 -6.144 -9.044 1.00 87.94 96 PHE A N 1
ATOM 796 C CA . PHE A 1 96 ? -0.964 -5.725 -10.281 1.00 87.94 96 PHE A CA 1
ATOM 797 C C . PHE A 1 96 ? -2.013 -6.726 -10.769 1.00 87.94 96 PHE A C 1
ATOM 799 O O . PHE A 1 96 ? -3.017 -6.330 -11.352 1.00 87.94 96 PHE A O 1
ATOM 806 N N . GLU A 1 97 ? -1.803 -8.018 -10.523 1.00 87.38 97 GLU A N 1
ATOM 807 C CA . GLU A 1 97 ? -2.771 -9.058 -10.882 1.00 87.38 97 GLU A CA 1
ATOM 808 C C . GLU A 1 97 ? -3.994 -9.101 -9.952 1.00 87.38 97 GLU A C 1
ATOM 810 O O . GLU A 1 97 ? -5.019 -9.675 -10.323 1.00 87.38 97 GLU A O 1
ATOM 815 N N . ASN A 1 98 ? -3.898 -8.552 -8.733 1.00 93.25 98 ASN A N 1
ATOM 816 C CA . ASN A 1 98 ? -4.889 -8.802 -7.681 1.00 93.25 98 ASN A CA 1
ATOM 817 C C . ASN A 1 98 ? -5.503 -7.553 -7.038 1.00 93.25 98 ASN A C 1
ATOM 819 O O . ASN A 1 98 ? -6.539 -7.692 -6.383 1.00 93.25 98 ASN A O 1
ATOM 823 N N . LEU A 1 99 ? -4.897 -6.375 -7.186 1.00 93.06 99 LEU A N 1
ATOM 824 C CA . LEU A 1 99 ? -5.411 -5.115 -6.650 1.00 93.06 99 LEU A CA 1
ATOM 825 C C . LEU A 1 99 ? -6.114 -4.287 -7.744 1.00 93.06 99 LEU A C 1
ATOM 827 O O . LEU A 1 99 ? -5.734 -4.376 -8.915 1.00 93.06 99 LEU A O 1
ATOM 831 N N . PRO A 1 100 ? -7.131 -3.480 -7.384 1.00 92.00 100 PRO A N 1
ATOM 832 C CA . PRO A 1 100 ? -7.730 -2.495 -8.285 1.00 92.00 100 PRO A CA 1
ATOM 833 C C . PRO A 1 100 ? -6.698 -1.516 -8.859 1.00 92.00 100 PRO A C 1
ATOM 835 O O . PRO A 1 100 ? -5.691 -1.227 -8.222 1.00 92.00 100 PRO A O 1
ATOM 838 N N . GLU A 1 101 ? -6.950 -0.978 -10.056 1.00 86.94 101 GLU A N 1
ATOM 839 C CA . GLU A 1 101 ? -6.038 -0.029 -10.724 1.00 86.94 101 GLU A CA 1
ATOM 840 C C . GLU A 1 101 ? -5.793 1.256 -9.920 1.00 86.94 101 GLU A C 1
ATOM 842 O O . GLU A 1 101 ? -4.719 1.843 -10.021 1.00 86.94 101 GLU A O 1
ATOM 847 N N . ASP A 1 102 ? -6.770 1.667 -9.120 1.00 89.50 102 ASP A N 1
ATOM 848 C CA . ASP A 1 102 ? -6.763 2.842 -8.253 1.00 89.50 102 ASP A CA 1
ATOM 849 C C . ASP A 1 102 ? -6.287 2.549 -6.816 1.00 89.50 102 ASP A C 1
ATOM 851 O O . ASP A 1 102 ? -6.377 3.413 -5.947 1.00 89.50 102 ASP A O 1
ATOM 855 N N . ASP A 1 103 ? -5.757 1.351 -6.547 1.00 93.31 103 ASP A N 1
ATOM 856 C CA . ASP A 1 103 ? -5.291 0.972 -5.212 1.00 93.31 103 ASP A CA 1
ATOM 857 C C . ASP A 1 103 ? -4.013 1.732 -4.800 1.00 93.31 103 ASP A C 1
ATOM 859 O O . ASP A 1 103 ? -2.996 1.719 -5.502 1.00 93.31 103 ASP A O 1
ATOM 863 N N . GLN A 1 104 ? -4.031 2.341 -3.610 1.00 93.44 104 GLN A N 1
ATOM 864 C CA . GLN A 1 104 ? -2.907 3.111 -3.058 1.00 93.44 104 GLN A CA 1
ATOM 865 C C . GLN A 1 104 ? -1.614 2.286 -2.924 1.00 93.44 104 GLN A C 1
ATOM 867 O O . GLN A 1 104 ? -0.523 2.829 -3.099 1.00 93.44 104 GLN A O 1
ATOM 872 N N . ILE A 1 105 ? -1.701 0.972 -2.670 1.00 94.62 105 ILE A N 1
ATOM 873 C CA . ILE A 1 105 ? -0.517 0.102 -2.609 1.00 94.62 105 ILE A CA 1
ATOM 874 C C . ILE A 1 105 ? 0.128 -0.012 -3.993 1.00 94.62 105 ILE A C 1
ATOM 876 O O . ILE A 1 105 ? 1.354 0.017 -4.092 1.00 94.62 105 ILE A O 1
ATOM 880 N N . LEU A 1 106 ? -0.665 -0.124 -5.065 1.00 91.88 106 LEU A N 1
ATOM 881 C CA . LEU A 1 106 ? -0.117 -0.151 -6.424 1.00 91.88 106 LEU A CA 1
ATOM 882 C C . LEU A 1 106 ? 0.590 1.151 -6.760 1.00 91.88 106 LEU A C 1
ATOM 884 O O . LEU A 1 106 ? 1.706 1.115 -7.280 1.00 91.88 106 LEU A O 1
ATOM 888 N N . GLN A 1 107 ? -0.038 2.281 -6.439 1.00 91.00 107 GLN A N 1
ATOM 889 C CA . GLN A 1 107 ? 0.558 3.589 -6.667 1.00 91.00 107 GLN A CA 1
ATOM 890 C C . GLN A 1 107 ? 1.893 3.726 -5.922 1.00 91.00 107 GLN A C 1
ATOM 892 O O . GLN A 1 107 ? 2.900 4.075 -6.535 1.00 91.00 107 GLN A O 1
ATOM 897 N N . LEU A 1 108 ? 1.933 3.343 -4.642 1.00 92.69 108 LEU A N 1
ATOM 898 C CA . LEU A 1 108 ? 3.147 3.366 -3.826 1.00 92.69 108 LEU A CA 1
ATOM 899 C C . LEU A 1 108 ? 4.272 2.497 -4.405 1.00 92.69 108 LEU A C 1
ATOM 901 O O . LEU A 1 108 ? 5.430 2.912 -4.427 1.00 92.69 108 LEU A O 1
ATOM 905 N N . LEU A 1 109 ? 3.951 1.286 -4.870 1.00 91.12 109 LEU A N 1
ATOM 906 C CA . LEU A 1 109 ? 4.936 0.387 -5.477 1.00 91.12 109 LEU A CA 1
ATOM 907 C C . LEU A 1 109 ? 5.539 0.993 -6.749 1.00 91.12 109 LEU A C 1
ATOM 909 O O . LEU A 1 109 ? 6.749 0.893 -6.950 1.00 91.12 109 LEU A O 1
ATOM 913 N N . VAL A 1 110 ? 4.718 1.647 -7.576 1.00 86.62 110 VAL A N 1
ATOM 914 C CA . VAL A 1 110 ? 5.185 2.357 -8.774 1.00 86.62 110 VAL A CA 1
ATOM 915 C C . VAL A 1 110 ? 6.073 3.535 -8.389 1.00 86.62 110 VAL A C 1
ATOM 917 O O . VAL A 1 110 ? 7.199 3.608 -8.872 1.00 86.62 110 VAL A O 1
ATOM 920 N N . ASP A 1 111 ? 5.616 4.417 -7.500 1.00 86.94 111 ASP A N 1
ATOM 921 C CA . ASP A 1 111 ? 6.368 5.612 -7.093 1.00 86.94 111 ASP A CA 1
ATOM 922 C C . ASP A 1 111 ? 7.730 5.234 -6.494 1.00 86.94 111 ASP A C 1
ATOM 924 O O . ASP A 1 111 ? 8.767 5.814 -6.829 1.00 86.94 111 ASP A O 1
ATOM 928 N N . LYS A 1 112 ? 7.754 4.181 -5.670 1.00 87.38 112 LYS A N 1
ATOM 929 C CA . LYS A 1 112 ? 8.990 3.657 -5.096 1.00 87.38 112 LYS A CA 1
ATOM 930 C C . LYS A 1 112 ? 9.912 3.048 -6.154 1.00 87.38 112 LYS A C 1
ATOM 932 O O . LYS A 1 112 ? 11.111 3.322 -6.124 1.00 87.38 112 LYS A O 1
ATOM 937 N N . GLN A 1 113 ? 9.381 2.273 -7.101 1.00 84.12 113 GLN A N 1
ATOM 938 C CA . GLN A 1 113 ? 10.177 1.714 -8.195 1.00 84.12 113 GLN A CA 1
ATOM 939 C C . GLN A 1 113 ? 10.787 2.817 -9.070 1.00 84.12 113 GLN A C 1
ATOM 941 O O . GLN A 1 113 ? 11.957 2.727 -9.429 1.00 84.12 113 GLN A O 1
ATOM 946 N N . LEU A 1 114 ? 10.025 3.871 -9.380 1.00 80.69 114 LEU A N 1
ATOM 947 C CA . LEU A 1 114 ? 10.511 5.004 -10.173 1.00 80.69 114 LEU A CA 1
ATOM 948 C C . LEU A 1 114 ? 11.650 5.751 -9.477 1.00 80.69 114 LEU A C 1
ATOM 950 O O . LEU A 1 114 ? 12.583 6.184 -10.143 1.00 80.69 114 LEU A O 1
ATOM 954 N N . ARG A 1 115 ? 11.611 5.861 -8.144 1.00 80.44 115 ARG A N 1
ATOM 955 C CA . ARG A 1 115 ? 12.697 6.468 -7.36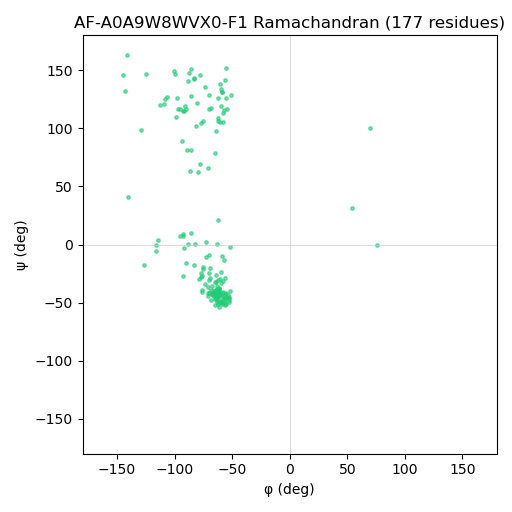1 1.00 80.44 115 ARG A CA 1
ATOM 956 C C . ARG A 1 115 ? 13.955 5.599 -7.315 1.00 80.44 115 ARG A C 1
ATOM 958 O O . ARG A 1 115 ? 15.060 6.128 -7.280 1.00 80.44 115 ARG A O 1
ATOM 965 N N . GLN A 1 116 ? 13.790 4.279 -7.257 1.00 77.25 116 GLN A N 1
ATOM 966 C CA . GLN A 1 116 ? 14.907 3.327 -7.188 1.00 77.25 116 GLN A CA 1
ATOM 967 C C . GLN A 1 116 ? 15.596 3.127 -8.533 1.00 77.25 116 GLN A C 1
ATOM 969 O O . GLN A 1 116 ? 16.759 2.731 -8.584 1.00 77.25 116 GLN A O 1
ATOM 974 N N . ALA A 1 117 ? 14.878 3.381 -9.618 1.00 65.94 117 ALA A N 1
ATOM 975 C CA . ALA A 1 117 ? 15.372 3.157 -10.949 1.00 65.94 117 ALA A CA 1
ATOM 976 C C . ALA A 1 117 ? 16.270 4.319 -11.424 1.00 65.94 117 ALA A C 1
ATOM 978 O O . ALA A 1 117 ? 15.795 5.310 -11.970 1.00 65.94 117 ALA A O 1
ATOM 979 N N . GLU A 1 118 ? 17.591 4.108 -11.394 1.00 55.56 118 GLU A N 1
ATOM 980 C CA . GLU A 1 118 ? 18.299 4.164 -12.676 1.00 55.56 118 GLU A CA 1
ATOM 981 C C . GLU A 1 118 ? 17.612 3.107 -13.548 1.00 55.56 118 GLU A C 1
ATOM 983 O O . GLU A 1 118 ? 17.685 1.914 -13.263 1.00 55.56 118 GLU A O 1
ATOM 988 N N . ILE A 1 119 ? 16.790 3.548 -14.499 1.00 54.12 119 ILE A N 1
ATOM 989 C CA . ILE A 1 119 ? 15.888 2.714 -15.299 1.00 54.12 119 ILE A CA 1
ATOM 990 C C . ILE A 1 119 ? 16.708 1.760 -16.185 1.00 54.12 119 ILE A C 1
ATOM 992 O O . ILE A 1 119 ? 16.892 1.972 -17.378 1.00 54.12 119 ILE A O 1
ATOM 996 N N . VAL A 1 120 ? 17.211 0.670 -15.607 1.00 52.94 120 VAL A N 1
ATOM 997 C CA . VAL A 1 120 ? 17.692 -0.487 -16.359 1.00 52.94 120 VAL A CA 1
ATOM 998 C C . VAL A 1 120 ? 16.464 -1.356 -16.608 1.00 52.94 120 VAL A C 1
ATOM 1000 O O . VAL A 1 120 ? 16.147 -2.270 -15.851 1.00 52.94 120 VAL A O 1
ATOM 1003 N N . MET A 1 121 ? 15.694 -0.992 -17.640 1.00 57.78 121 MET A N 1
ATOM 1004 C CA . MET A 1 121 ? 14.550 -1.771 -18.132 1.00 57.78 121 MET A CA 1
ATOM 1005 C C . MET A 1 121 ? 15.025 -3.047 -18.822 1.00 57.78 121 MET A C 1
ATOM 1007 O O . MET A 1 121 ? 14.808 -3.238 -20.017 1.00 57.78 121 MET A O 1
ATOM 1011 N N . GLU A 1 122 ? 15.629 -3.960 -18.077 1.00 57.78 122 GLU A N 1
ATOM 1012 C CA . GLU A 1 122 ? 15.742 -5.351 -18.510 1.00 57.78 122 GLU A CA 1
ATOM 1013 C C . GLU A 1 122 ? 14.407 -6.058 -18.225 1.00 57.78 122 GLU A C 1
ATOM 1015 O O . GLU A 1 122 ? 14.296 -6.985 -17.427 1.00 57.78 122 GLU A O 1
ATOM 1020 N N . PHE A 1 123 ? 13.333 -5.586 -18.871 1.00 60.81 123 PHE A N 1
ATOM 1021 C CA . PHE A 1 123 ? 12.052 -6.290 -18.898 1.00 60.81 123 PHE A CA 1
ATOM 1022 C C . PHE A 1 123 ? 12.142 -7.437 -19.908 1.00 60.81 123 PHE A C 1
ATOM 1024 O O . PHE A 1 123 ? 11.536 -7.395 -20.976 1.00 60.81 123 PHE A O 1
ATOM 1031 N N . GLU A 1 124 ? 12.926 -8.465 -19.592 1.00 53.66 124 GLU A N 1
ATOM 1032 C CA . GLU A 1 124 ? 13.180 -9.578 -20.515 1.00 53.66 124 GLU A CA 1
ATOM 1033 C C . GLU A 1 124 ? 11.991 -10.538 -20.703 1.00 53.66 124 GLU A C 1
ATOM 1035 O O . GLU A 1 124 ? 12.108 -11.501 -21.453 1.00 53.66 124 GLU A O 1
ATOM 1040 N N . ASN A 1 125 ? 10.820 -10.312 -20.093 1.00 56.34 125 ASN A N 1
ATOM 1041 C CA . ASN A 1 125 ? 9.680 -11.211 -20.287 1.00 56.34 125 ASN A CA 1
ATOM 1042 C C . ASN A 1 125 ? 8.316 -10.507 -20.348 1.00 56.34 125 ASN A C 1
ATOM 1044 O O . ASN A 1 125 ? 7.932 -9.733 -19.477 1.00 56.34 125 ASN A O 1
ATOM 1048 N N . ASP A 1 126 ? 7.553 -10.902 -21.366 1.00 57.00 126 ASP A N 1
ATOM 1049 C CA . ASP A 1 126 ? 6.248 -10.436 -21.871 1.00 57.00 126 ASP A CA 1
ATOM 1050 C C . ASP A 1 126 ? 5.089 -10.341 -20.844 1.00 57.00 126 ASP A C 1
ATOM 1052 O O . ASP A 1 126 ? 3.967 -9.954 -21.170 1.00 57.00 126 ASP A O 1
ATOM 1056 N N . ARG A 1 127 ? 5.306 -10.728 -19.581 1.00 56.19 127 ARG A N 1
ATOM 1057 C CA . ARG A 1 127 ? 4.218 -11.033 -18.632 1.00 56.19 127 ARG A CA 1
ATOM 1058 C C . ARG A 1 127 ? 3.678 -9.856 -17.832 1.00 56.19 127 ARG A C 1
ATOM 1060 O O . ARG A 1 127 ? 2.739 -10.037 -17.070 1.00 56.19 127 ARG A O 1
ATOM 1067 N N . SER A 1 128 ? 4.193 -8.649 -18.026 1.00 66.81 128 SER A N 1
ATOM 1068 C CA . SER A 1 128 ? 3.682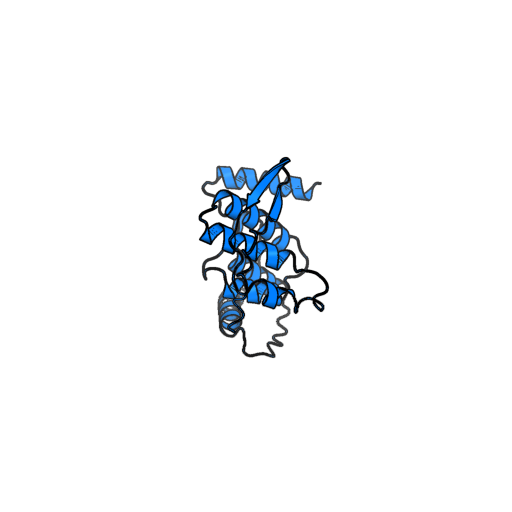 -7.480 -17.308 1.00 66.81 128 SER A CA 1
ATOM 1069 C C . SER A 1 128 ? 3.618 -6.246 -18.202 1.00 66.81 128 SER A C 1
ATOM 1071 O O . SER A 1 128 ? 3.952 -5.141 -17.785 1.00 66.81 128 SER A O 1
ATOM 1073 N N . ARG A 1 129 ? 3.189 -6.414 -19.458 1.00 70.25 129 ARG A N 1
ATOM 1074 C CA . ARG A 1 129 ? 3.021 -5.292 -20.393 1.00 70.25 129 ARG A CA 1
ATOM 1075 C C . ARG A 1 129 ? 2.176 -4.163 -19.794 1.00 70.25 129 ARG A C 1
ATOM 1077 O O . ARG A 1 129 ? 2.521 -3.003 -19.974 1.00 70.25 129 ARG A O 1
ATOM 1084 N N . ASP A 1 130 ? 1.117 -4.492 -19.054 1.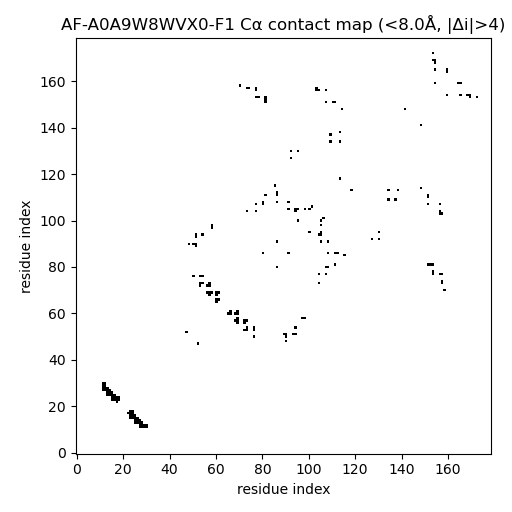00 70.50 130 ASP A N 1
ATOM 1085 C CA . ASP A 1 130 ? 0.271 -3.488 -18.398 1.00 70.50 130 ASP A CA 1
ATOM 1086 C C . ASP A 1 130 ? 1.006 -2.741 -17.270 1.00 70.50 130 ASP A C 1
ATOM 1088 O O . ASP A 1 130 ? 0.972 -1.513 -17.226 1.00 70.50 130 ASP A O 1
ATOM 1092 N N . PHE A 1 131 ? 1.780 -3.460 -16.444 1.00 69.88 131 PHE A N 1
ATOM 1093 C CA . PHE A 1 131 ? 2.683 -2.858 -15.453 1.00 69.88 131 PHE A CA 1
ATOM 1094 C C . PHE A 1 131 ? 3.653 -1.881 -16.111 1.00 69.88 131 PHE A C 1
ATOM 1096 O O . PHE A 1 131 ? 3.755 -0.736 -15.684 1.00 69.88 131 PHE A O 1
ATOM 1103 N N . ILE A 1 132 ? 4.338 -2.317 -17.173 1.00 73.31 132 ILE A N 1
ATOM 1104 C CA . ILE A 1 132 ? 5.344 -1.506 -17.863 1.00 73.31 132 ILE A CA 1
ATOM 1105 C C . ILE A 1 132 ? 4.680 -0.261 -18.444 1.00 73.31 132 ILE A C 1
ATOM 1107 O O . ILE A 1 132 ? 5.184 0.839 -18.262 1.00 73.31 132 ILE A O 1
ATOM 1111 N N . LEU A 1 133 ? 3.517 -0.403 -19.083 1.00 77.38 133 LEU A N 1
ATOM 1112 C CA . LEU A 1 133 ? 2.781 0.731 -19.638 1.00 77.38 133 LEU A CA 1
ATOM 1113 C C . LEU A 1 133 ? 2.317 1.710 -18.555 1.00 77.38 133 LEU A C 1
ATOM 1115 O O . LEU A 1 133 ? 2.386 2.918 -18.772 1.00 77.38 133 LEU A O 1
ATOM 1119 N N . ARG A 1 134 ? 1.858 1.227 -17.396 1.00 70.44 134 ARG A N 1
ATOM 1120 C CA . ARG A 1 134 ? 1.477 2.085 -16.264 1.00 70.44 134 ARG A CA 1
ATOM 1121 C C . ARG A 1 134 ? 2.691 2.777 -15.656 1.00 70.44 134 ARG A C 1
ATOM 1123 O O . ARG A 1 134 ? 2.666 3.996 -15.530 1.00 70.44 134 ARG A O 1
ATOM 1130 N N . ALA A 1 135 ? 3.767 2.044 -15.383 1.00 70.19 135 ALA A N 1
ATOM 1131 C CA . ALA A 1 135 ? 5.028 2.600 -14.902 1.00 70.19 135 ALA A CA 1
ATOM 1132 C C . ALA A 1 135 ? 5.577 3.659 -15.873 1.00 70.19 135 ALA A C 1
ATOM 1134 O O . ALA A 1 135 ? 5.912 4.757 -15.444 1.00 70.19 135 ALA A O 1
ATOM 1135 N N . MET A 1 136 ? 5.564 3.387 -17.183 1.00 72.56 136 MET A N 1
ATOM 1136 C CA . MET A 1 136 ? 5.966 4.332 -18.230 1.00 72.56 136 MET A CA 1
ATOM 1137 C C . MET A 1 136 ? 5.054 5.560 -18.303 1.00 72.56 136 MET A C 1
ATOM 1139 O O . MET A 1 136 ? 5.549 6.670 -18.453 1.00 72.56 136 MET A O 1
ATOM 1143 N N . ARG A 1 137 ? 3.726 5.403 -18.198 1.00 78.00 137 ARG A N 1
ATOM 1144 C CA . ARG A 1 137 ? 2.789 6.544 -18.181 1.00 78.00 137 ARG A CA 1
ATOM 1145 C C . ARG A 1 137 ? 2.987 7.413 -16.950 1.00 78.00 137 ARG A C 1
ATOM 1147 O O . ARG A 1 137 ? 2.930 8.633 -17.068 1.00 78.00 137 ARG A O 1
ATOM 1154 N N . THR A 1 138 ? 3.175 6.795 -15.787 1.00 68.25 138 THR A N 1
ATOM 1155 C CA . THR A 1 138 ? 3.486 7.514 -14.556 1.00 68.25 138 THR A CA 1
ATOM 1156 C C . THR A 1 138 ? 4.806 8.246 -14.746 1.00 68.25 138 THR A C 1
ATOM 1158 O O . THR A 1 138 ? 4.808 9.467 -14.662 1.00 68.25 138 THR A O 1
ATOM 1161 N N . TYR A 1 139 ? 5.875 7.555 -15.150 1.00 68.19 139 TYR A N 1
ATOM 1162 C CA . TYR A 1 139 ? 7.182 8.154 -15.432 1.00 68.19 139 TYR A CA 1
ATOM 1163 C C . TYR A 1 139 ? 7.120 9.322 -16.425 1.00 68.19 139 TYR A C 1
ATOM 1165 O O . TYR A 1 139 ? 7.661 10.382 -16.145 1.00 68.19 139 TYR A O 1
ATOM 1173 N N . ALA A 1 140 ? 6.385 9.192 -17.532 1.00 71.56 140 ALA A N 1
ATOM 1174 C CA . ALA A 1 140 ? 6.238 10.257 -18.525 1.00 71.56 140 ALA A CA 1
ATOM 1175 C C . ALA A 1 140 ? 5.571 11.524 -17.958 1.00 71.56 140 ALA A C 1
ATOM 1177 O O . ALA A 1 140 ? 5.867 12.632 -18.403 1.00 71.56 140 ALA A O 1
ATOM 1178 N N . LYS A 1 141 ? 4.680 11.394 -16.960 1.00 70.88 141 LYS A N 1
ATOM 1179 C CA . LYS A 1 141 ? 4.140 12.561 -16.240 1.00 70.88 141 LYS A CA 1
ATOM 1180 C C . LYS A 1 141 ? 5.226 13.248 -15.409 1.00 70.88 141 LYS A C 1
ATOM 1182 O O . LYS A 1 141 ? 5.223 14.474 -15.328 1.00 70.88 141 LYS A O 1
ATOM 1187 N N . TRP A 1 142 ? 6.146 12.476 -14.834 1.00 65.12 142 TRP A N 1
ATOM 1188 C CA . TRP A 1 142 ? 7.256 12.981 -14.026 1.00 65.12 142 TRP A CA 1
ATOM 1189 C C . TRP A 1 142 ? 8.377 13.589 -14.869 1.00 65.12 142 TRP A C 1
ATOM 1191 O O . TRP A 1 142 ? 8.849 14.658 -14.525 1.00 65.12 142 TRP A O 1
ATOM 1201 N N . GLU A 1 143 ? 8.747 12.997 -16.007 1.00 60.47 143 GLU A N 1
ATOM 1202 C CA . GLU A 1 143 ? 9.850 13.471 -16.865 1.00 60.47 143 GLU A CA 1
ATOM 1203 C C . GLU A 1 143 ? 9.640 14.912 -17.378 1.00 60.47 143 GLU A C 1
ATOM 1205 O O . GLU A 1 143 ? 10.592 15.645 -17.632 1.00 60.47 143 GLU A O 1
ATOM 1210 N N . THR A 1 144 ? 8.388 15.379 -17.445 1.00 56.75 144 THR A N 1
ATOM 1211 C CA . THR A 1 144 ? 8.079 16.786 -17.769 1.00 56.75 144 THR A CA 1
ATOM 1212 C C . THR A 1 144 ? 8.447 17.784 -16.662 1.00 56.75 144 THR A C 1
ATOM 1214 O O . THR A 1 144 ? 8.411 18.994 -16.889 1.00 56.75 144 THR A O 1
ATOM 1217 N N . ARG A 1 145 ? 8.818 17.297 -15.474 1.00 59.28 145 ARG A N 1
ATOM 1218 C CA . ARG A 1 145 ? 9.249 18.067 -14.308 1.00 59.28 145 ARG A CA 1
ATOM 1219 C C . ARG A 1 145 ? 10.567 17.469 -13.818 1.00 59.28 145 ARG A C 1
ATOM 1221 O O . ARG A 1 145 ? 10.565 16.491 -13.088 1.00 59.28 145 ARG A O 1
ATOM 1228 N N . TYR A 1 146 ? 11.695 18.074 -14.189 1.00 54.47 146 TYR A N 1
ATOM 1229 C CA . TYR A 1 146 ? 13.050 17.740 -13.700 1.00 54.47 146 TYR A CA 1
ATOM 1230 C C . TYR A 1 146 ? 13.243 17.938 -12.174 1.00 54.47 146 TYR A C 1
ATOM 1232 O O . TYR A 1 146 ? 14.360 18.125 -11.697 1.00 54.47 146 TYR A O 1
ATOM 1240 N N . GLU A 1 147 ? 12.163 17.954 -11.402 1.00 64.44 147 GLU A N 1
ATOM 1241 C CA . GLU A 1 147 ? 12.178 18.080 -9.955 1.00 64.44 147 GLU A CA 1
ATOM 1242 C C . GLU A 1 147 ? 12.416 16.699 -9.338 1.00 64.44 147 GLU A C 1
ATOM 1244 O O . GLU A 1 147 ? 11.939 15.680 -9.840 1.00 64.44 147 GLU A O 1
ATOM 1249 N N . GLU A 1 148 ? 13.192 16.666 -8.256 1.00 71.00 148 GLU A N 1
ATOM 1250 C CA . GLU A 1 148 ? 13.453 15.454 -7.482 1.00 71.00 148 GLU A CA 1
ATOM 1251 C C . GLU A 1 148 ? 12.125 14.768 -7.131 1.00 71.00 148 GLU A C 1
ATOM 1253 O O . GLU A 1 148 ? 11.218 15.413 -6.602 1.00 71.00 148 GLU A O 1
ATOM 1258 N N . VAL A 1 149 ? 12.001 13.466 -7.424 1.00 70.88 149 VAL A N 1
ATOM 1259 C CA . VAL A 1 149 ? 10.815 12.685 -7.045 1.00 70.88 149 VAL A CA 1
ATOM 1260 C C . VAL A 1 149 ? 10.662 12.789 -5.523 1.00 70.88 149 VAL A C 1
ATOM 1262 O O . VAL A 1 149 ? 11.554 12.314 -4.805 1.00 70.88 149 VAL A O 1
ATOM 1265 N N . PRO A 1 150 ? 9.578 13.407 -5.007 1.00 78.44 150 PRO A N 1
ATOM 1266 C CA . PRO A 1 150 ? 9.392 13.566 -3.576 1.00 78.44 150 PRO A CA 1
ATOM 1267 C C . PRO A 1 150 ? 9.434 12.208 -2.884 1.00 78.44 150 PRO A C 1
ATOM 1269 O O . PRO A 1 150 ? 8.924 11.211 -3.399 1.00 78.44 150 PRO A O 1
ATOM 1272 N N . GLN A 1 151 ? 10.042 12.158 -1.701 1.00 82.94 151 GLN A N 1
ATOM 1273 C CA . GLN A 1 151 ? 10.010 10.948 -0.895 1.00 82.94 151 GLN A CA 1
ATOM 1274 C C . GLN A 1 151 ? 8.553 10.633 -0.518 1.00 82.94 151 GLN A C 1
ATOM 1276 O O . GLN A 1 151 ? 7.896 11.509 0.051 1.00 82.94 151 GLN A O 1
ATOM 1281 N N . PRO A 1 152 ? 8.054 9.414 -0.804 1.00 86.12 152 PRO A N 1
ATOM 1282 C CA . PRO A 1 152 ? 6.715 9.022 -0.389 1.00 86.12 152 PRO A CA 1
ATOM 1283 C C . PRO A 1 152 ? 6.610 9.110 1.135 1.00 86.12 152 PRO A C 1
ATOM 1285 O O . PRO A 1 152 ? 7.490 8.613 1.845 1.00 86.12 152 PRO A O 1
ATOM 1288 N N . LYS A 1 153 ? 5.551 9.758 1.628 1.00 90.31 153 LYS A N 1
ATOM 1289 C CA . LYS A 1 153 ? 5.223 9.826 3.056 1.00 90.31 153 LYS A CA 1
ATOM 1290 C C . LYS A 1 153 ? 4.140 8.808 3.378 1.00 90.31 153 LYS A C 1
ATOM 1292 O O . LYS A 1 153 ? 3.254 8.581 2.562 1.00 90.31 153 LYS A O 1
ATOM 1297 N N . ASP A 1 154 ? 4.178 8.235 4.579 1.00 90.19 154 ASP A N 1
ATOM 1298 C CA . ASP A 1 154 ? 3.244 7.181 5.000 1.00 90.19 154 ASP A CA 1
ATOM 1299 C C . ASP A 1 154 ? 1.773 7.576 4.807 1.00 90.19 154 ASP A C 1
ATOM 1301 O O . ASP A 1 154 ? 1.005 6.867 4.156 1.00 90.19 154 ASP A O 1
ATOM 1305 N N . CYS A 1 155 ? 1.401 8.759 5.289 1.00 93.06 155 CYS A N 1
ATOM 1306 C CA . CYS A 1 155 ? 0.018 9.232 5.291 1.00 93.06 155 CYS A CA 1
ATOM 1307 C C . CYS A 1 155 ? -0.517 9.639 3.908 1.00 93.06 155 CYS A C 1
ATOM 1309 O O . CYS A 1 155 ? -1.719 9.838 3.772 1.00 93.06 155 CYS A O 1
ATOM 1311 N N . ASP A 1 156 ? 0.335 9.741 2.880 1.00 92.25 156 ASP A N 1
ATOM 1312 C CA . ASP A 1 156 ? -0.120 10.009 1.506 1.00 92.25 156 ASP A CA 1
ATOM 1313 C C . ASP A 1 156 ? -0.753 8.762 0.860 1.00 92.25 156 ASP A C 1
ATOM 1315 O O . ASP A 1 156 ? -1.505 8.875 -0.109 1.00 92.25 156 ASP A O 1
ATOM 1319 N N . TYR A 1 157 ? -0.470 7.576 1.410 1.00 93.31 157 TYR A N 1
ATOM 1320 C CA . TYR A 1 157 ? -0.961 6.291 0.905 1.00 93.31 157 TYR A CA 1
ATOM 1321 C C . TYR A 1 157 ? -1.877 5.564 1.890 1.00 93.31 157 TYR A C 1
ATOM 1323 O O . TYR A 1 157 ? -2.411 4.517 1.540 1.00 93.31 157 TYR A O 1
ATOM 1331 N N . HIS A 1 158 ? -2.050 6.073 3.110 1.00 92.25 158 HIS A N 1
ATOM 1332 C CA . HIS A 1 158 ? -3.052 5.567 4.043 1.00 92.25 158 HIS A CA 1
ATOM 1333 C C . HIS A 1 158 ? -4.452 6.085 3.673 1.00 92.25 158 HIS A C 1
ATOM 1335 O O . HIS A 1 158 ? -4.620 7.209 3.199 1.00 92.25 158 HIS A O 1
ATOM 1341 N N . ASP A 1 159 ? -5.472 5.262 3.909 1.00 88.69 159 ASP A N 1
ATOM 1342 C CA . ASP A 1 159 ? -6.873 5.608 3.653 1.00 88.69 159 ASP A CA 1
ATOM 1343 C C . ASP A 1 159 ? -7.478 6.273 4.899 1.00 88.69 159 ASP A C 1
ATOM 1345 O O . ASP A 1 159 ? -8.091 5.618 5.746 1.00 88.69 159 ASP A O 1
ATOM 1349 N N . HIS A 1 160 ? -7.209 7.571 5.058 1.00 91.81 160 HIS A N 1
ATOM 1350 C CA . HIS A 1 160 ? -7.728 8.378 6.161 1.00 91.81 160 HIS A CA 1
ATOM 1351 C C . HIS A 1 160 ? -9.117 8.924 5.829 1.00 91.81 160 HIS A C 1
ATOM 1353 O O . HIS A 1 160 ? -9.307 9.589 4.810 1.00 91.81 160 HIS A O 1
ATOM 1359 N N . ALA A 1 161 ? -10.084 8.712 6.722 1.00 91.69 161 ALA A N 1
ATOM 1360 C CA . ALA A 1 161 ? -11.427 9.256 6.557 1.00 91.69 161 ALA A CA 1
ATOM 1361 C C . ALA A 1 161 ? -11.497 10.753 6.905 1.00 91.69 161 ALA A C 1
ATOM 1363 O O . ALA A 1 161 ? -12.358 11.466 6.384 1.00 91.69 161 ALA A O 1
ATOM 1364 N N . THR A 1 162 ? -10.621 11.227 7.799 1.00 95.25 162 THR A N 1
ATOM 1365 C CA . THR A 1 162 ? -10.576 12.627 8.245 1.00 95.25 162 THR A CA 1
ATOM 1366 C C . THR A 1 162 ? -9.144 13.130 8.441 1.00 95.25 162 THR A C 1
ATOM 1368 O O . THR A 1 162 ? -8.198 12.348 8.554 1.00 95.25 162 THR A O 1
ATOM 1371 N N . GLU A 1 163 ? -8.979 14.454 8.504 1.00 95.00 163 GLU A N 1
ATOM 1372 C CA . GLU A 1 163 ? -7.677 15.086 8.759 1.00 95.00 163 GLU A CA 1
ATOM 1373 C C . GLU A 1 163 ? -7.193 14.844 10.199 1.00 95.00 163 GLU A C 1
ATOM 1375 O O . GLU A 1 163 ? -5.993 14.751 10.455 1.00 95.00 163 GLU A O 1
ATOM 1380 N N . GLU A 1 164 ? -8.117 14.679 11.147 1.00 95.81 164 GLU A N 1
ATOM 1381 C CA . GLU A 1 164 ? -7.786 14.274 12.513 1.00 95.81 164 GLU A CA 1
ATOM 1382 C C . GLU A 1 164 ? -7.176 12.865 12.534 1.00 95.81 164 GLU A C 1
ATOM 1384 O O . GLU A 1 164 ? -6.126 12.673 13.145 1.00 95.81 164 GLU A O 1
ATOM 1389 N N . GLU A 1 165 ? -7.763 11.900 11.808 1.00 93.19 165 GLU A N 1
ATOM 1390 C CA . GLU A 1 165 ? -7.201 10.544 11.673 1.00 93.19 165 GLU A CA 1
ATOM 1391 C C . GLU A 1 165 ? -5.813 10.577 11.016 1.00 93.19 165 GLU A C 1
ATOM 1393 O O . GLU A 1 165 ? -4.907 9.853 11.438 1.00 93.19 165 GLU A O 1
ATOM 1398 N N . ARG A 1 166 ? -5.619 11.453 10.021 1.00 94.31 166 ARG A N 1
ATOM 1399 C CA . ARG A 1 166 ? -4.311 11.682 9.398 1.00 94.31 166 ARG A CA 1
ATOM 1400 C C . ARG A 1 166 ? -3.290 12.208 10.406 1.00 94.31 166 ARG A C 1
ATOM 1402 O O . ARG A 1 166 ? -2.207 11.641 10.523 1.00 94.31 166 ARG A O 1
ATOM 1409 N N . THR A 1 167 ? -3.648 13.241 11.166 1.00 94.81 167 THR A N 1
ATOM 1410 C CA . THR A 1 167 ? -2.769 13.855 12.174 1.00 94.81 167 THR A CA 1
ATOM 1411 C C . THR A 1 167 ? -2.374 12.837 13.249 1.00 94.81 167 THR A C 1
ATOM 1413 O O . THR A 1 167 ? -1.207 12.733 13.625 1.00 94.81 167 THR A O 1
ATOM 1416 N N . GLU A 1 168 ? -3.326 12.031 13.729 1.00 93.50 168 GLU A N 1
ATOM 1417 C C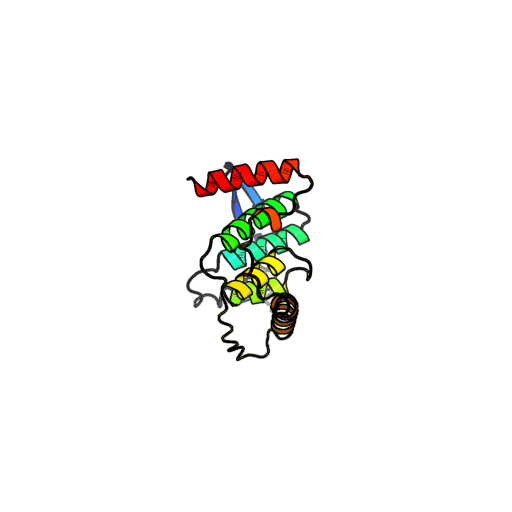A . GLU A 1 168 ? -3.047 10.952 14.684 1.00 93.50 168 GLU A CA 1
ATOM 1418 C C . GLU A 1 168 ? -2.119 9.882 14.096 1.00 93.50 168 GLU A C 1
ATOM 1420 O O . GLU A 1 168 ? -1.249 9.359 14.799 1.00 93.50 168 GLU A O 1
ATOM 1425 N N . CYS A 1 169 ? -2.284 9.557 12.813 1.00 92.62 169 CYS A N 1
ATOM 1426 C CA . CYS A 1 169 ? -1.415 8.618 12.120 1.00 92.62 169 CYS A CA 1
ATOM 1427 C C . CYS A 1 169 ? 0.022 9.138 12.009 1.00 92.62 169 CYS A C 1
ATOM 1429 O O . CYS A 1 169 ? 0.950 8.375 12.269 1.00 92.62 169 CYS A O 1
ATOM 1431 N N . GLU A 1 170 ? 0.223 10.416 11.679 1.00 92.25 170 GLU A N 1
ATOM 1432 C CA . GLU A 1 170 ? 1.558 11.031 11.606 1.00 92.25 170 GLU A CA 1
ATOM 1433 C C . GLU A 1 170 ? 2.308 10.886 12.938 1.00 92.25 170 GLU A C 1
ATOM 1435 O O . GLU A 1 170 ? 3.434 10.387 12.965 1.00 92.25 170 GLU A O 1
ATOM 1440 N N . VAL A 1 171 ? 1.637 11.173 14.058 1.00 92.00 171 VAL A N 1
ATOM 1441 C CA . VAL A 1 171 ? 2.201 10.993 15.408 1.00 92.00 171 VAL A CA 1
ATOM 1442 C C . VAL A 1 171 ? 2.559 9.526 15.688 1.00 92.00 171 VAL A C 1
ATOM 1444 O O . VAL A 1 171 ? 3.583 9.229 16.309 1.00 92.00 171 VAL A O 1
ATOM 1447 N N . GLN A 1 172 ? 1.726 8.577 15.250 1.00 88.44 172 GLN A N 1
ATOM 1448 C CA . GLN A 1 172 ? 1.998 7.147 15.434 1.00 88.44 172 GLN A CA 1
ATOM 1449 C C . GLN A 1 172 ? 3.187 6.661 14.601 1.00 88.44 172 GLN A C 1
ATOM 1451 O O . GLN A 1 172 ? 3.959 5.833 15.086 1.00 88.44 172 GLN A O 1
ATOM 1456 N N . VAL A 1 173 ? 3.327 7.151 13.369 1.00 87.44 173 VAL A N 1
ATOM 1457 C CA . VAL A 1 173 ? 4.452 6.828 12.484 1.00 87.44 173 VAL A CA 1
ATOM 1458 C C . VAL A 1 173 ? 5.753 7.360 13.076 1.00 87.44 173 VAL A C 1
ATOM 1460 O O . VAL A 1 173 ? 6.712 6.601 13.191 1.00 87.44 173 VAL A O 1
ATOM 1463 N N . GLU A 1 174 ? 5.775 8.612 13.539 1.00 88.69 174 GLU A N 1
ATOM 1464 C CA . GLU A 1 174 ? 6.945 9.194 14.211 1.00 88.69 174 GLU A CA 1
ATOM 1465 C C . GLU A 1 174 ? 7.377 8.361 15.420 1.00 88.69 174 GLU A C 1
ATOM 1467 O O . GLU A 1 174 ? 8.561 8.070 15.591 1.00 88.69 174 GLU A O 1
ATOM 1472 N N . LYS A 1 175 ? 6.408 7.901 16.220 1.00 89.19 175 LYS A N 1
ATOM 1473 C CA . LYS A 1 175 ? 6.680 7.027 17.361 1.00 89.19 175 LYS A CA 1
ATOM 1474 C C . LYS A 1 175 ? 7.288 5.685 16.937 1.00 89.19 175 LYS A C 1
ATOM 1476 O O . LYS A 1 175 ? 8.255 5.245 17.549 1.00 89.19 175 LYS A O 1
ATOM 1481 N N . GLN A 1 176 ? 6.760 5.052 15.886 1.00 85.38 176 GLN A N 1
ATOM 1482 C CA . GLN A 1 176 ? 7.291 3.784 15.364 1.00 85.38 176 GLN A CA 1
ATOM 1483 C C . GLN A 1 176 ? 8.713 3.907 14.806 1.00 85.38 176 GLN A C 1
ATOM 1485 O O . GLN A 1 176 ? 9.428 2.914 14.775 1.00 85.38 176 GLN A O 1
ATOM 1490 N N . LEU A 1 177 ? 9.112 5.097 14.353 1.00 84.88 177 LEU A N 1
ATOM 1491 C CA . LEU A 1 177 ? 10.470 5.370 13.877 1.00 84.88 177 LEU A CA 1
ATOM 1492 C C . LEU A 1 177 ? 11.453 5.689 15.014 1.00 84.88 177 LEU A C 1
ATOM 1494 O O . LEU A 1 177 ? 12.662 5.638 14.798 1.00 84.88 177 LEU A O 1
ATOM 1498 N N . SER A 1 178 ? 10.948 6.045 16.199 1.00 88.44 178 SER A N 1
ATOM 1499 C CA . SER A 1 178 ? 11.766 6.351 17.380 1.00 88.44 178 SER A CA 1
ATOM 1500 C C . SER A 1 178 ? 12.078 5.145 18.274 1.00 88.44 178 SER A C 1
ATOM 1502 O O . SER A 1 178 ? 12.980 5.247 19.108 1.00 88.44 178 SER A O 1
ATOM 1504 N N . ASP A 1 179 ? 11.338 4.046 18.105 1.00 76.06 179 ASP A N 1
ATOM 1505 C CA . ASP A 1 179 ? 11.483 2.784 18.848 1.00 76.06 179 ASP A CA 1
ATOM 1506 C C . ASP A 1 179 ? 12.436 1.805 18.130 1.00 76.06 179 ASP A C 1
ATOM 1508 O O . ASP A 1 179 ? 13.234 1.136 18.832 1.00 76.06 179 ASP A O 1
#

Secondary structure (DSSP, 8-state):
----PPP---PPEEEEEE-TTS-EEEEEE---TTHHHHHHGGGG-SS--HHHHHHHHHHHHHHTT-HHHHHHHHHHHHHHHHHSS---HHHHHHHHHHS-TT-HHHHHHHHHHHHH--------SGGGHHHHHHHHHHHHHHHTS-S--PPPPGGGTS--SSHHHHHHHHHHHHHHHH-

Solvent-accessible surface area (backbone atoms only — not comparable to full-atom values): 11396 Å² total; per-residue (Å²): 137,83,86,77,78,81,78,78,78,80,73,75,57,81,52,80,47,81,43,98,81,78,53,71,51,76,54,80,53,77,77,59,97,60,56,65,70,68,54,66,69,44,87,75,60,83,70,80,56,63,66,48,51,44,52,51,49,30,51,50,21,61,76,69,67,35,57,71,60,20,51,56,42,46,49,57,47,50,49,49,60,66,76,41,97,73,84,56,68,70,44,55,55,52,44,66,78,65,49,63,96,84,34,49,68,58,52,50,54,46,57,50,48,60,72,69,43,78,79,75,80,79,74,88,62,88,85,45,61,66,58,52,52,50,49,49,54,54,47,58,64,44,70,80,45,93,60,79,80,74,80,82,54,67,75,82,56,48,92,60,93,43,70,67,56,42,56,55,46,53,56,51,52,55,49,67,74,72,111